Protein AF-A0A0C2XD96-F1 (afdb_monomer)

Mean predicted aligned error: 18.94 Å

Radius of gyration: 34.67 Å; Cα contacts (8 Å, |Δi|>4): 76; chains: 1; bounding box: 83×90×73 Å

Solvent-accessible surface area (backbone atoms only — not comparable to full-atom values): 16118 Å² total; per-residue (Å²): 135,89,81,88,84,81,86,81,82,80,82,79,82,77,80,78,81,78,84,79,86,79,82,87,85,88,83,89,83,81,86,90,83,89,79,88,88,78,89,83,90,82,83,88,78,89,86,84,90,86,80,90,80,87,82,84,81,89,81,92,76,86,82,81,89,79,88,80,94,75,91,76,90,77,80,88,78,88,81,84,71,84,79,65,93,75,73,97,67,74,86,72,74,69,94,67,86,70,75,82,55,46,67,76,76,88,79,91,88,71,58,71,47,59,77,66,75,31,70,94,36,56,68,60,50,51,48,55,53,48,51,47,51,53,32,41,62,73,60,67,62,68,49,83,52,53,83,89,69,52,58,64,69,52,54,52,51,32,50,51,54,36,48,70,76,41,61,76,48,72,53,31,42,92,38,49,65,61,60,49,51,53,52,53,49,30,52,50,52,44,52,52,48,57,50,53,55,49,54,56,55,57,63,62,56,76,76,57,90,69,94,70,91,72,94,70,91,78,87,80,84,86,79,89,79,134

Sequence (226 aa):
MALNKSKENSPLDRRSRSKSSSKNKETASEAAKKAKNKATKSAKTSSATGTAENQPPLQSVNPTANTPSGDQNGVLQEEKLCVKEKAQKETSFGKDSREPLIPRPRGSNFSLQEAMMLEDKDEQYKGLRRAVRDAVCLAG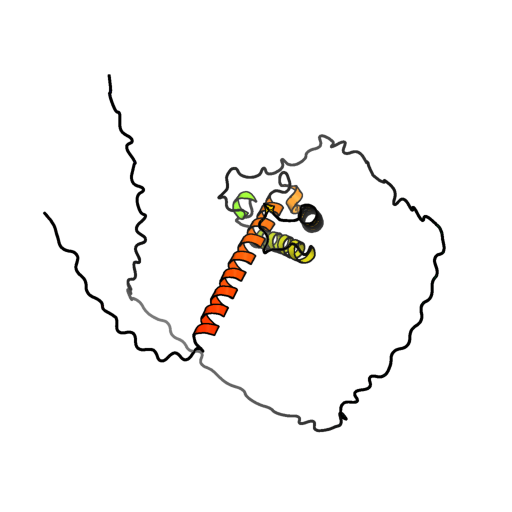ADCQRTWRQQDFVKLSAIKAVVLQREPYFKKYEDEWPVGEFIRVHMKNTRAYQRHLEKEKAEDEDENGNGDGNGDGNGNEGNVERE

Organism: Amanita muscaria (strain Koide BX008) (NCBI:txid946122)

Secondary structure (DSSP, 8-state):
---------PPP-------------------------------------------------------------------------------------PPPPBPPPSSS---HHHHTT-TT-HHHHHHHHHHHHHHHHHTT--TTS-GGGS-HHHHHHHHHHHHHH-GGGGGBGGGHHHHHHHHHHHHHHHHHHHHHHHHHHHHHHTTS------------------

pLDDT: mean 72.42, std 22.75, range [40.31, 98.5]

Foldseek 3Di:
DDDDDDDDDDDDDDPDPDDDDDDDDDDDDDDDDDDDDDDDDDDDDDDDDDDDDDDDDDDDDDDDDDDDDDDDPDDDDDPPDDPDDDDPPDPPVPPPDDDQAQEDDDDDDDDLCVSLVCPVPVVVVVVLLVLLVVLCVVLVWDLQDDPVPTDPVSLVSSVVSSCVVCVSLVSHVVSVSSVVSSNVVSVVVNVVVVVVVVVVVVVVVVVPDDPDDDPDPDDDDDDDDD

Structure (mmCIF, N/CA/C/O backbone):
data_AF-A0A0C2XD96-F1
#
_entry.id   AF-A0A0C2XD96-F1
#
loop_
_atom_site.group_PDB
_atom_site.id
_atom_site.type_symbol
_atom_site.label_atom_id
_atom_site.label_alt_id
_atom_site.label_comp_id
_atom_site.label_asym_id
_atom_site.label_entity_id
_atom_site.label_seq_id
_atom_site.pdbx_PDB_ins_code
_atom_site.Cartn_x
_atom_site.Cartn_y
_atom_site.Cartn_z
_atom_site.occupancy
_atom_site.B_iso_or_equiv
_atom_site.auth_seq_id
_atom_site.auth_comp_id
_atom_site.auth_asym_id
_atom_site.auth_atom_id
_atom_site.pdbx_PDB_model_num
ATOM 1 N N . MET A 1 1 ? -34.354 23.790 -48.266 1.00 48.62 1 MET A N 1
ATOM 2 C CA . MET A 1 1 ? -33.705 25.072 -47.928 1.00 48.62 1 MET A CA 1
ATOM 3 C C . MET A 1 1 ? -32.652 24.794 -46.876 1.00 48.62 1 MET A C 1
ATOM 5 O O . MET A 1 1 ? -32.976 24.250 -45.830 1.00 48.62 1 MET A O 1
ATOM 9 N N . ALA A 1 2 ? -31.398 25.046 -47.236 1.00 54.09 2 ALA A N 1
ATOM 10 C CA . ALA A 1 2 ? -30.232 24.925 -46.374 1.00 54.09 2 ALA A CA 1
ATOM 11 C C . ALA A 1 2 ? -30.234 26.013 -45.292 1.00 54.09 2 ALA A C 1
ATOM 13 O O . ALA A 1 2 ? -30.761 27.092 -45.545 1.00 54.09 2 ALA A O 1
ATOM 14 N N . LEU A 1 3 ? -29.587 25.749 -44.152 1.00 54.53 3 LEU A N 1
ATOM 15 C CA . LEU A 1 3 ? -28.706 26.709 -43.476 1.00 54.53 3 LEU A CA 1
ATOM 16 C C . LEU A 1 3 ? -27.878 26.005 -42.390 1.00 54.53 3 LEU A C 1
ATOM 18 O O . LEU A 1 3 ? -28.392 25.465 -41.414 1.00 54.53 3 LEU A O 1
ATOM 22 N N . ASN A 1 4 ? -26.570 26.021 -42.633 1.00 54.75 4 ASN A N 1
ATOM 23 C CA . ASN A 1 4 ? -25.479 25.588 -41.771 1.00 54.75 4 ASN A CA 1
ATOM 24 C C . ASN A 1 4 ? -25.452 26.355 -40.440 1.00 54.75 4 ASN A C 1
ATOM 26 O O . ASN A 1 4 ? -25.660 27.568 -40.433 1.00 54.75 4 ASN A O 1
ATOM 30 N N . LYS A 1 5 ? -25.035 25.696 -39.349 1.00 58.16 5 LYS A N 1
ATOM 31 C CA . LYS A 1 5 ? -24.352 26.378 -38.238 1.00 58.16 5 LYS A CA 1
ATOM 32 C C . LYS A 1 5 ? -23.268 25.496 -37.613 1.00 58.16 5 LYS A C 1
ATOM 34 O O . LYS A 1 5 ? -23.516 24.588 -36.830 1.00 58.16 5 LYS A O 1
ATOM 39 N N . SER A 1 6 ? -22.075 25.774 -38.122 1.00 59.66 6 SER A N 1
ATOM 40 C CA . SER A 1 6 ? -20.717 25.694 -37.592 1.00 59.66 6 SER A CA 1
ATOM 41 C C . SER A 1 6 ? -20.494 25.094 -36.200 1.00 59.66 6 SER A C 1
ATOM 43 O O . SER A 1 6 ? -20.936 25.620 -35.184 1.00 59.66 6 SER A O 1
ATOM 45 N N . LYS A 1 7 ? -19.667 24.043 -36.203 1.00 55.47 7 LYS A N 1
ATOM 46 C CA . LYS A 1 7 ? -18.758 23.640 -35.125 1.00 55.47 7 LYS A CA 1
ATOM 47 C C . LYS A 1 7 ? -17.728 24.748 -34.888 1.00 55.47 7 LYS A C 1
ATOM 49 O O . LYS A 1 7 ? -16.948 25.032 -35.793 1.00 55.47 7 LYS A O 1
ATOM 54 N N . GLU A 1 8 ? -17.660 25.286 -33.677 1.00 61.53 8 GLU A N 1
ATOM 55 C CA . GLU A 1 8 ? -16.449 25.944 -33.183 1.00 61.53 8 GLU A CA 1
ATOM 56 C C . GLU A 1 8 ? -15.674 24.947 -32.318 1.00 61.53 8 GLU A C 1
ATOM 58 O O . GLU A 1 8 ? -16.101 24.548 -31.236 1.00 61.53 8 GLU A O 1
ATOM 63 N N . ASN A 1 9 ? -14.544 24.494 -32.858 1.00 54.44 9 ASN A N 1
ATOM 64 C CA . ASN A 1 9 ? -13.518 23.769 -32.126 1.00 54.44 9 ASN A CA 1
ATOM 65 C C . ASN A 1 9 ? -12.700 24.791 -31.328 1.00 54.44 9 ASN A C 1
ATOM 67 O O . ASN A 1 9 ? -11.961 25.574 -31.921 1.00 54.44 9 ASN A O 1
ATOM 71 N N . SER A 1 10 ? -12.791 24.768 -29.999 1.00 54.12 10 SER A N 1
ATOM 72 C CA . SER A 1 10 ? -11.843 25.484 -29.143 1.00 54.12 10 SER A CA 1
ATOM 73 C C . SER A 1 10 ? -10.477 24.778 -29.167 1.00 54.12 10 SER A C 1
ATOM 75 O O . SER A 1 10 ? -10.413 23.578 -28.879 1.00 54.12 10 SER A O 1
ATOM 77 N N . PRO A 1 11 ? -9.376 25.476 -29.498 1.00 61.91 11 PRO A N 1
ATOM 78 C CA . PRO A 1 11 ? -8.038 24.907 -29.445 1.00 61.91 11 PRO A CA 1
ATOM 79 C C . PRO A 1 11 ? -7.575 24.754 -27.992 1.00 61.91 11 PRO A C 1
ATOM 81 O O . PRO A 1 11 ? -7.618 25.687 -27.194 1.00 61.91 11 PRO A O 1
ATOM 84 N N . LEU A 1 12 ? -7.129 23.542 -27.663 1.00 50.25 12 LEU A N 1
ATOM 85 C CA . LEU A 1 12 ? -6.485 23.204 -26.401 1.00 50.25 12 LEU A CA 1
ATOM 86 C C . LEU A 1 12 ? -5.174 23.983 -26.257 1.00 50.25 12 LEU A C 1
ATOM 88 O O . LEU A 1 12 ? -4.238 23.804 -27.037 1.00 50.25 12 LEU A O 1
ATOM 92 N N . ASP A 1 13 ? -5.129 24.801 -25.213 1.00 49.78 13 ASP A N 1
ATOM 93 C CA . ASP A 1 13 ? -3.964 25.526 -24.727 1.00 49.78 13 ASP A CA 1
ATOM 94 C C . ASP A 1 13 ? -2.821 24.538 -24.418 1.00 49.78 13 ASP A C 1
ATOM 96 O O . ASP A 1 13 ? -2.849 23.752 -23.460 1.00 49.78 13 ASP A O 1
ATOM 100 N N . ARG A 1 14 ? -1.822 24.510 -25.307 1.00 51.47 14 ARG A N 1
ATOM 101 C CA . ARG A 1 14 ? -0.597 23.722 -25.156 1.00 51.47 14 ARG A CA 1
ATOM 102 C C . ARG A 1 14 ? 0.250 24.367 -24.068 1.00 51.47 14 ARG A C 1
ATOM 104 O O . ARG A 1 14 ? 0.990 25.312 -24.301 1.00 51.47 14 ARG A O 1
ATOM 111 N N . ARG A 1 15 ? 0.168 23.772 -22.883 1.00 49.56 15 ARG A N 1
ATOM 112 C CA . ARG A 1 15 ? 1.002 24.017 -21.704 1.00 49.56 15 ARG A CA 1
ATOM 113 C C . ARG A 1 15 ? 2.497 24.066 -22.068 1.00 49.56 15 ARG A C 1
ATOM 115 O O . ARG A 1 15 ? 3.164 23.035 -22.170 1.00 49.56 15 ARG A O 1
ATOM 122 N N . SER A 1 16 ? 3.014 25.278 -22.236 1.00 49.78 16 SER A N 1
ATOM 123 C CA . SER A 1 16 ? 4.432 25.604 -22.379 1.00 49.78 16 SER A CA 1
ATOM 124 C C . SER A 1 16 ? 5.206 25.129 -21.149 1.00 49.78 16 SER A C 1
ATOM 126 O O . SER A 1 16 ? 5.071 25.672 -20.055 1.00 49.78 16 SER A O 1
ATOM 128 N N . ARG A 1 17 ? 6.017 24.081 -21.315 1.00 4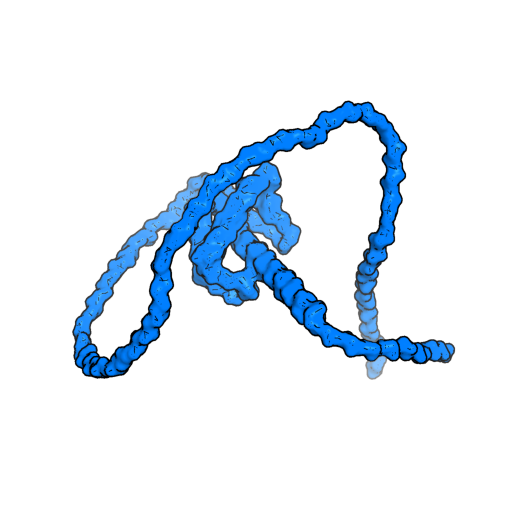7.69 17 ARG A N 1
ATOM 129 C CA . ARG A 1 17 ? 6.956 23.591 -20.300 1.00 47.69 17 ARG A CA 1
ATOM 130 C C . ARG A 1 17 ? 8.258 24.378 -20.448 1.00 47.69 17 ARG A C 1
ATOM 132 O O . ARG A 1 17 ? 9.182 23.944 -21.129 1.00 47.69 17 ARG A O 1
ATOM 139 N N . SER A 1 18 ? 8.303 25.561 -19.847 1.00 51.59 18 SER A N 1
ATOM 140 C CA . SER A 1 18 ? 9.503 26.388 -19.748 1.00 51.59 18 SER A CA 1
ATOM 141 C C . SER A 1 18 ? 10.559 25.686 -18.883 1.00 51.59 18 SER A C 1
ATOM 143 O O . SER A 1 18 ? 10.396 25.490 -17.681 1.00 51.59 18 SER A O 1
ATOM 145 N N . LYS A 1 19 ? 11.664 25.288 -19.522 1.00 50.50 19 LYS A N 1
ATOM 146 C CA . LYS A 1 19 ? 12.951 25.041 -18.866 1.00 50.50 19 LYS A CA 1
ATOM 147 C C . LYS A 1 19 ? 13.534 26.405 -18.489 1.00 50.50 19 LYS A C 1
ATOM 149 O O . LYS A 1 19 ? 13.954 27.141 -19.374 1.00 50.50 19 LYS A O 1
ATOM 154 N N . SER A 1 20 ? 13.585 26.734 -17.203 1.00 51.56 20 SER A N 1
ATOM 155 C CA . SER A 1 20 ? 14.379 27.858 -16.699 1.00 51.56 20 SER A CA 1
ATOM 156 C C . SER A 1 20 ? 15.516 27.329 -15.833 1.00 51.56 20 SER A C 1
ATOM 158 O O . SER A 1 20 ? 15.361 27.078 -14.640 1.00 51.56 20 SER A O 1
ATOM 160 N N . SER A 1 21 ? 16.674 27.158 -16.464 1.00 47.75 21 SER A N 1
ATOM 161 C CA . SER A 1 21 ? 17.971 27.297 -15.813 1.00 47.75 21 SER A CA 1
ATOM 162 C C . SER A 1 21 ? 18.212 28.778 -15.516 1.00 47.75 21 SER A C 1
ATOM 164 O O . SER A 1 21 ? 18.072 29.575 -16.443 1.00 47.75 21 SER A O 1
ATOM 166 N N . SER A 1 22 ? 18.612 29.148 -14.295 1.00 47.88 22 SER A N 1
ATOM 167 C CA . SER A 1 22 ? 19.587 30.229 -14.030 1.00 47.88 22 SER A CA 1
ATOM 168 C C . SER A 1 22 ? 19.834 30.456 -12.534 1.00 47.88 22 SER A C 1
ATOM 170 O O . SER A 1 22 ? 18.951 30.884 -11.803 1.00 47.88 22 SER A O 1
ATOM 172 N N . LYS A 1 23 ? 21.082 30.173 -12.141 1.00 45.09 23 LYS A N 1
ATOM 173 C CA . LYS A 1 23 ? 22.047 31.066 -11.468 1.00 45.09 23 LYS A CA 1
ATOM 174 C C . LYS A 1 23 ? 21.608 31.910 -10.256 1.00 45.09 23 LYS A C 1
ATOM 176 O O . LYS A 1 23 ? 20.881 32.884 -10.382 1.00 45.09 23 LYS A O 1
ATOM 181 N N . ASN A 1 24 ? 22.274 31.587 -9.144 1.00 49.25 24 ASN A N 1
ATOM 182 C CA . ASN A 1 24 ? 23.000 32.452 -8.204 1.00 49.25 24 ASN A CA 1
ATOM 183 C C . ASN A 1 24 ? 22.360 33.773 -7.752 1.00 49.25 24 ASN A C 1
ATOM 185 O O . ASN A 1 24 ? 22.311 34.746 -8.501 1.00 49.25 24 ASN A O 1
ATOM 189 N N . LYS A 1 25 ? 22.130 33.876 -6.437 1.00 50.03 25 LYS A N 1
ATOM 190 C CA . LYS A 1 25 ? 22.390 35.122 -5.714 1.00 50.03 25 LYS A CA 1
ATOM 191 C C . LYS A 1 25 ? 23.031 34.834 -4.361 1.00 50.03 25 LYS A C 1
ATOM 193 O O . LYS A 1 25 ? 22.383 34.466 -3.390 1.00 50.03 25 LYS A O 1
ATOM 198 N N . GLU A 1 26 ? 24.342 34.982 -4.383 1.00 42.91 26 GLU A N 1
ATOM 199 C CA . GLU A 1 26 ? 25.236 35.151 -3.253 1.00 42.91 26 GLU A CA 1
ATOM 200 C C . GLU A 1 26 ? 25.039 36.574 -2.703 1.00 42.91 26 GLU A C 1
ATOM 202 O O . GLU A 1 26 ? 25.100 37.546 -3.456 1.00 42.91 26 GLU A O 1
ATOM 207 N N . THR A 1 27 ? 24.788 36.705 -1.403 1.00 49.19 27 THR A N 1
ATOM 208 C CA . THR A 1 27 ? 25.081 37.931 -0.651 1.00 49.19 27 THR A CA 1
ATOM 209 C C . THR A 1 27 ? 25.730 37.522 0.657 1.00 49.19 27 THR A C 1
ATOM 211 O O . THR A 1 27 ? 25.116 36.853 1.488 1.00 49.19 27 THR A O 1
ATOM 214 N N . ALA A 1 28 ? 26.996 37.903 0.781 1.00 47.59 28 ALA A N 1
ATOM 215 C CA . ALA A 1 28 ? 27.853 37.711 1.931 1.00 47.59 28 ALA A CA 1
ATOM 216 C C . ALA A 1 28 ? 27.788 38.923 2.875 1.00 47.59 28 ALA A C 1
ATOM 218 O O . ALA A 1 28 ? 27.947 40.052 2.421 1.00 47.59 28 ALA A O 1
ATOM 219 N N . SER A 1 29 ? 27.616 38.654 4.168 1.00 48.25 29 SER A N 1
ATOM 220 C CA . SER A 1 29 ? 28.259 39.264 5.352 1.00 48.25 29 SER A CA 1
ATOM 221 C C . SER A 1 29 ? 27.577 38.600 6.573 1.00 48.25 29 SER A C 1
ATOM 223 O O . SER A 1 29 ? 26.386 38.331 6.530 1.00 48.25 29 SER A O 1
ATOM 225 N N . GLU A 1 30 ? 28.208 38.168 7.664 1.00 40.31 30 GLU A N 1
ATOM 226 C CA . GLU A 1 30 ? 29.419 38.641 8.315 1.00 40.31 30 GLU A CA 1
ATOM 227 C C . GLU A 1 30 ? 29.911 37.610 9.366 1.00 40.31 30 GLU A C 1
ATOM 229 O O . GLU A 1 30 ? 29.118 37.014 10.090 1.00 40.31 30 GLU A O 1
ATOM 234 N N . ALA A 1 31 ? 31.236 37.414 9.401 1.00 42.94 31 ALA A N 1
ATOM 235 C CA . ALA A 1 31 ? 32.130 37.042 10.514 1.00 42.94 31 ALA A CA 1
ATOM 236 C C . ALA A 1 31 ? 31.676 36.015 11.592 1.00 42.94 31 ALA A C 1
ATOM 238 O O . ALA A 1 31 ? 30.892 36.295 12.488 1.00 42.94 31 ALA A O 1
ATOM 239 N N . ALA A 1 32 ? 32.190 34.779 11.580 1.00 45.47 32 ALA A N 1
ATOM 240 C CA . ALA A 1 32 ? 33.510 34.351 12.086 1.00 45.47 32 ALA A CA 1
ATOM 241 C C . ALA A 1 32 ? 33.587 34.039 13.598 1.00 45.47 32 ALA A C 1
ATOM 243 O O . ALA A 1 32 ? 33.846 34.922 14.407 1.00 45.47 32 ALA A O 1
ATOM 244 N N . LYS A 1 33 ? 33.594 32.738 13.942 1.00 53.62 33 LYS A N 1
ATOM 245 C CA . LYS A 1 33 ? 34.547 32.164 14.916 1.00 53.62 33 LYS A CA 1
ATOM 246 C C . LYS A 1 33 ? 35.046 30.788 14.448 1.00 53.62 33 LYS A C 1
ATOM 248 O O . LYS A 1 33 ? 34.307 29.813 14.387 1.00 53.62 33 LYS A O 1
ATOM 253 N N . LYS A 1 34 ? 36.339 30.759 14.107 1.00 48.19 34 LYS A N 1
ATOM 254 C CA . LYS A 1 34 ? 37.207 29.584 13.925 1.00 48.19 34 LYS A CA 1
ATOM 255 C C . LYS A 1 34 ? 37.277 28.755 15.214 1.00 48.19 34 LYS A C 1
ATOM 257 O O . LYS A 1 34 ? 37.477 29.347 16.266 1.00 48.19 34 LYS A O 1
ATOM 262 N N . ALA A 1 35 ? 37.357 27.428 15.095 1.00 46.81 35 ALA A N 1
ATOM 263 C CA . ALA A 1 35 ? 38.536 26.659 15.528 1.00 46.81 35 ALA A CA 1
ATOM 264 C C . ALA A 1 35 ? 38.405 25.161 15.185 1.00 46.81 35 ALA A C 1
ATOM 266 O O . ALA A 1 35 ? 37.526 24.472 15.678 1.00 46.81 35 ALA A O 1
ATOM 267 N N . LYS A 1 36 ? 39.333 24.704 14.332 1.00 53.69 36 LYS A N 1
ATOM 268 C CA . LYS A 1 36 ? 40.081 23.435 14.384 1.00 53.69 36 LYS A CA 1
ATOM 269 C C . LYS A 1 36 ? 39.410 22.246 15.095 1.00 53.69 36 LYS A C 1
ATOM 271 O O . LYS A 1 36 ? 39.335 22.241 16.312 1.00 53.69 36 LYS A O 1
ATOM 276 N N . ASN A 1 37 ? 39.207 21.152 14.357 1.00 50.44 37 ASN A N 1
ATOM 277 C CA . ASN A 1 37 ? 39.872 19.896 14.715 1.00 50.44 37 ASN A CA 1
ATOM 278 C C . ASN A 1 37 ? 40.190 19.054 13.473 1.00 50.44 37 ASN A C 1
ATOM 280 O O . ASN A 1 37 ? 39.326 18.683 12.686 1.00 50.44 37 ASN A O 1
ATOM 284 N N . LYS A 1 38 ? 41.495 18.831 13.308 1.00 46.59 38 LYS A N 1
ATOM 285 C CA . LYS A 1 38 ? 42.189 18.094 12.256 1.00 46.59 38 LYS A CA 1
ATOM 286 C C . LYS A 1 38 ? 42.785 16.851 12.918 1.00 46.59 38 LYS A C 1
ATOM 288 O O . LYS A 1 38 ? 43.471 16.983 13.922 1.00 46.59 38 LYS A O 1
ATOM 293 N N . ALA A 1 39 ? 42.493 15.702 12.323 1.00 52.69 39 ALA A N 1
ATOM 294 C CA . ALA A 1 39 ? 43.168 14.404 12.370 1.00 52.69 39 ALA A CA 1
ATOM 295 C C . ALA A 1 39 ? 44.356 14.172 13.335 1.00 52.69 39 ALA A C 1
ATOM 297 O O . ALA A 1 39 ? 45.406 14.791 13.183 1.00 52.69 39 ALA A O 1
ATOM 298 N N . THR A 1 40 ? 44.250 13.095 14.122 1.00 46.09 40 THR A N 1
ATOM 299 C CA . THR A 1 40 ? 45.316 12.137 14.502 1.00 46.09 40 THR A CA 1
ATOM 300 C C . THR A 1 40 ? 44.615 10.780 14.740 1.00 46.09 40 THR A C 1
ATOM 302 O O . THR A 1 40 ? 43.660 10.717 15.499 1.00 46.09 40 THR A O 1
ATOM 305 N N . LYS A 1 41 ? 44.786 9.722 13.933 1.00 53.44 41 LYS A N 1
ATOM 306 C CA . LYS A 1 41 ? 45.952 8.849 13.676 1.00 53.44 41 LYS A CA 1
ATOM 307 C C . LYS A 1 41 ? 46.323 7.966 14.881 1.00 53.44 41 LYS A C 1
ATOM 309 O O . LYS A 1 41 ? 46.903 8.486 15.819 1.00 53.44 41 LYS A O 1
ATOM 314 N N . SER A 1 42 ? 46.032 6.662 14.763 1.00 46.50 42 SER A N 1
ATOM 315 C CA . SER A 1 42 ? 46.738 5.478 15.315 1.00 46.50 42 SER A CA 1
ATOM 316 C C . SER A 1 42 ? 46.028 4.240 14.729 1.00 46.50 42 SER A C 1
ATOM 318 O O . SER A 1 42 ? 44.862 4.034 15.028 1.00 46.50 42 SER A O 1
ATOM 320 N N . ALA A 1 43 ? 46.483 3.552 13.677 1.00 47.91 43 ALA A N 1
ATOM 321 C CA . ALA A 1 43 ? 47.717 2.792 13.449 1.00 47.91 43 ALA A CA 1
ATOM 322 C C . ALA A 1 43 ? 47.812 1.466 14.236 1.00 47.91 43 ALA A C 1
ATOM 324 O O . ALA A 1 43 ? 47.947 1.501 15.451 1.00 47.91 43 ALA A O 1
ATOM 325 N N . LYS A 1 44 ? 47.952 0.369 13.457 1.00 43.44 44 LYS A N 1
ATOM 326 C CA . LYS A 1 44 ? 48.818 -0.816 13.698 1.00 43.44 44 LYS A CA 1
ATOM 327 C C . LYS A 1 44 ? 48.245 -1.846 14.697 1.00 43.44 44 LYS A C 1
ATOM 329 O O . LYS A 1 44 ? 47.836 -1.466 15.7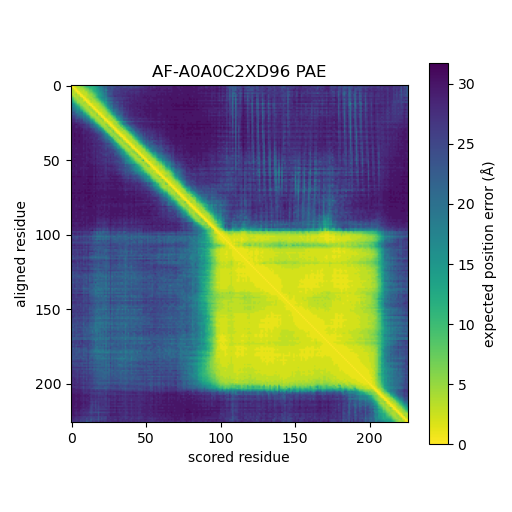78 1.00 43.44 44 LYS A O 1
ATOM 334 N N . THR A 1 45 ? 48.056 -3.129 14.365 1.00 46.59 45 THR A N 1
ATOM 335 C CA . THR A 1 45 ? 49.008 -4.196 13.945 1.00 46.59 45 THR A CA 1
ATOM 336 C C . THR A 1 45 ? 48.179 -5.414 13.454 1.00 46.59 45 THR A C 1
ATOM 338 O O . THR A 1 45 ? 47.176 -5.721 14.086 1.00 46.59 45 THR A O 1
ATOM 341 N N . SER A 1 46 ? 48.407 -6.012 12.267 1.00 53.72 46 SER A N 1
ATOM 342 C CA . SER A 1 46 ? 49.194 -7.258 12.013 1.00 53.72 46 SER A CA 1
ATOM 343 C C . SER A 1 46 ? 48.958 -8.368 13.057 1.00 53.72 46 SER A C 1
ATOM 345 O O . SER A 1 46 ? 49.048 -8.085 14.240 1.00 53.72 46 SER A O 1
ATOM 347 N N . SER A 1 47 ? 48.736 -9.653 12.782 1.00 45.88 47 SER A N 1
ATOM 348 C CA . SER A 1 47 ? 49.006 -10.546 11.645 1.00 45.88 47 SER A CA 1
ATOM 349 C C . SER A 1 47 ? 48.643 -11.963 12.126 1.00 45.88 47 SER A C 1
ATOM 351 O O . SER A 1 47 ? 48.978 -12.266 13.268 1.00 45.88 47 SER A O 1
ATOM 353 N N . ALA A 1 48 ? 48.085 -12.844 11.292 1.00 52.22 48 ALA A N 1
ATOM 354 C CA . ALA A 1 48 ? 48.302 -14.291 11.434 1.00 52.22 48 ALA A CA 1
ATOM 355 C C . ALA A 1 48 ? 47.906 -15.038 10.155 1.00 52.22 48 ALA A C 1
ATOM 357 O O . ALA A 1 48 ? 46.735 -15.234 9.842 1.00 52.22 48 ALA A O 1
ATOM 358 N N . THR A 1 49 ? 48.948 -15.425 9.437 1.00 43.62 49 THR A N 1
ATOM 359 C CA . THR A 1 49 ? 49.029 -16.454 8.409 1.00 43.62 49 THR A CA 1
ATOM 360 C C . THR A 1 49 ? 48.556 -17.806 8.953 1.00 43.62 49 THR A C 1
ATOM 362 O O . THR A 1 49 ? 48.971 -18.204 10.039 1.00 43.62 49 THR A O 1
ATOM 365 N N . GLY A 1 50 ? 47.750 -18.529 8.176 1.00 51.75 50 GLY A N 1
ATOM 366 C CA . GLY A 1 50 ? 47.420 -19.937 8.390 1.00 51.75 50 GLY A CA 1
ATOM 367 C C . GLY A 1 50 ? 47.301 -20.637 7.040 1.00 51.75 50 GLY A C 1
ATOM 368 O O . GLY A 1 50 ? 46.358 -20.399 6.295 1.00 51.75 50 GLY A O 1
ATOM 369 N N . THR A 1 51 ? 48.320 -21.427 6.727 1.00 46.06 51 THR A N 1
ATOM 370 C CA . THR A 1 51 ? 48.550 -22.190 5.496 1.00 46.06 51 THR A CA 1
ATOM 371 C C . THR A 1 51 ? 48.084 -23.642 5.678 1.00 46.06 51 THR A C 1
ATOM 373 O O . THR A 1 51 ? 48.213 -24.162 6.783 1.00 46.06 51 THR A O 1
ATOM 376 N N . ALA A 1 52 ? 47.685 -24.281 4.564 1.00 45.47 52 ALA A N 1
ATOM 377 C CA . ALA A 1 52 ? 47.436 -25.723 4.342 1.00 45.47 52 ALA A CA 1
ATOM 378 C C . ALA A 1 52 ? 46.079 -26.253 4.879 1.00 45.47 52 ALA A C 1
ATOM 380 O O . ALA A 1 52 ? 45.586 -25.783 5.890 1.00 45.47 52 ALA A O 1
ATOM 381 N N . GLU A 1 53 ? 45.366 -27.204 4.268 1.00 52.59 53 GLU A N 1
ATOM 382 C CA . GLU A 1 53 ? 45.739 -28.246 3.310 1.00 52.59 53 GLU A CA 1
ATOM 383 C C . GLU A 1 53 ? 44.459 -28.940 2.779 1.00 52.59 53 GLU A C 1
ATOM 385 O O . GLU A 1 53 ? 43.467 -29.026 3.497 1.00 52.59 53 GLU A O 1
ATOM 390 N N . ASN A 1 54 ? 44.529 -29.516 1.573 1.00 44.16 54 ASN A N 1
ATOM 391 C CA . ASN A 1 54 ? 43.714 -30.641 1.079 1.00 44.16 54 ASN A CA 1
ATOM 392 C C . ASN A 1 54 ? 42.192 -30.465 0.848 1.00 44.16 54 ASN A C 1
ATOM 394 O O . ASN A 1 54 ? 41.362 -30.827 1.679 1.00 44.16 54 ASN A O 1
ATOM 398 N N . GLN A 1 55 ? 41.815 -30.124 -0.393 1.00 59.19 55 GLN A N 1
ATOM 399 C CA . GLN A 1 55 ? 40.626 -30.715 -1.027 1.00 59.19 55 GLN A CA 1
ATOM 400 C C . GLN A 1 55 ? 41.042 -31.506 -2.280 1.00 59.19 55 GLN A C 1
ATOM 402 O O . GLN A 1 55 ? 41.620 -30.915 -3.196 1.00 59.19 55 GLN A O 1
ATOM 407 N N . PRO A 1 56 ? 40.776 -32.826 -2.341 1.00 67.81 56 PRO A N 1
ATOM 408 C CA . PRO A 1 56 ? 40.970 -33.614 -3.551 1.00 67.81 56 PRO A CA 1
ATOM 409 C C . PRO A 1 56 ? 39.851 -33.357 -4.580 1.00 67.81 56 PRO A C 1
ATOM 411 O O . PRO A 1 56 ? 38.773 -32.866 -4.231 1.00 67.81 56 PRO A O 1
ATOM 414 N N . PRO A 1 57 ? 40.10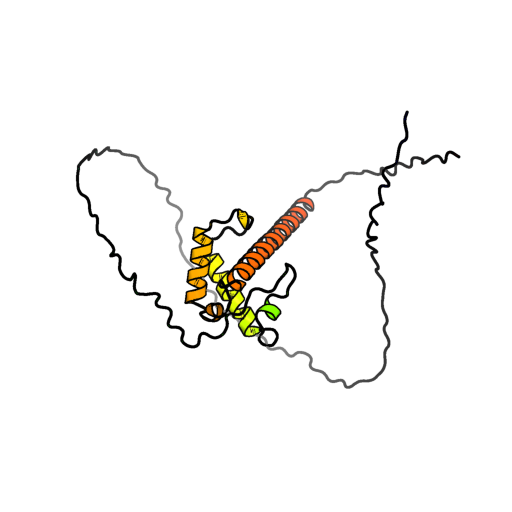6 -33.679 -5.861 1.00 63.75 57 PRO A N 1
ATOM 415 C CA . PRO A 1 57 ? 39.255 -33.303 -6.976 1.00 63.75 57 PRO A CA 1
ATOM 416 C C . PRO A 1 57 ? 38.018 -34.195 -7.121 1.00 63.75 57 PRO A C 1
ATOM 418 O O . PRO A 1 57 ? 38.031 -35.387 -6.826 1.00 63.75 57 PRO A O 1
ATOM 421 N N . LEU A 1 58 ? 36.978 -33.556 -7.658 1.00 56.25 58 LEU A N 1
ATOM 422 C CA . LEU A 1 58 ? 35.900 -34.078 -8.498 1.00 56.25 58 LEU A CA 1
ATOM 423 C C . LEU A 1 58 ? 35.938 -35.591 -8.783 1.00 56.25 58 LEU A C 1
ATOM 425 O O . LEU A 1 58 ? 36.762 -36.068 -9.563 1.00 56.25 58 LEU A O 1
ATOM 429 N N . GLN A 1 59 ? 34.931 -36.306 -8.277 1.00 51.94 59 GLN A N 1
ATOM 430 C CA . GLN A 1 59 ? 34.475 -37.553 -8.885 1.00 51.94 59 GLN A CA 1
ATOM 431 C C . GLN A 1 59 ? 33.025 -37.412 -9.343 1.00 51.94 59 GLN A C 1
ATOM 433 O O . GLN A 1 59 ? 32.079 -37.378 -8.561 1.00 51.94 59 GLN A O 1
ATOM 438 N N . SER A 1 60 ? 32.907 -37.311 -10.664 1.00 59.97 60 SER A N 1
ATOM 439 C CA . SER A 1 60 ? 31.720 -37.605 -11.452 1.00 59.97 60 SER A CA 1
ATOM 440 C C . SER A 1 60 ? 31.417 -39.100 -11.349 1.00 59.97 60 SER A C 1
ATOM 442 O O . SER A 1 60 ? 32.235 -39.916 -11.770 1.00 59.97 60 SER A O 1
ATOM 444 N N . VAL A 1 61 ? 30.247 -39.454 -10.817 1.00 57.25 61 VAL A N 1
ATOM 445 C CA . VAL A 1 61 ? 29.648 -40.785 -10.977 1.00 57.25 61 VAL A CA 1
ATOM 446 C C . VAL A 1 61 ? 28.153 -40.641 -11.260 1.00 57.25 61 VAL A C 1
ATOM 448 O O . VAL A 1 61 ? 27.325 -40.548 -10.362 1.00 57.25 61 VAL A O 1
ATOM 451 N N . ASN A 1 62 ? 27.809 -40.641 -12.547 1.00 59.88 62 ASN A N 1
ATOM 452 C CA . ASN A 1 62 ? 26.582 -41.295 -12.998 1.00 59.88 62 ASN A CA 1
ATOM 453 C C . ASN A 1 62 ? 26.903 -42.790 -13.114 1.00 59.88 62 ASN A C 1
ATOM 455 O O . ASN A 1 62 ? 27.941 -43.133 -13.689 1.00 59.88 62 ASN A O 1
ATOM 459 N N . PRO A 1 63 ? 26.039 -43.678 -12.603 1.00 57.91 63 PRO A N 1
ATOM 460 C CA . PRO A 1 63 ? 25.407 -44.595 -13.546 1.00 57.91 63 PRO A CA 1
ATOM 461 C C . PRO A 1 63 ? 23.946 -44.957 -13.214 1.00 57.91 63 PRO A C 1
ATOM 463 O O . PRO A 1 63 ? 23.582 -45.242 -12.079 1.00 57.91 63 PRO A O 1
ATOM 466 N N . THR A 1 64 ? 23.181 -45.090 -14.299 1.00 42.88 64 THR A N 1
ATOM 467 C CA . THR A 1 64 ? 22.299 -46.238 -14.567 1.00 42.88 64 THR A CA 1
ATOM 468 C C . THR A 1 64 ? 20.871 -46.238 -14.012 1.00 42.88 64 THR A C 1
ATOM 470 O O . THR A 1 64 ? 20.582 -46.500 -12.851 1.00 42.88 64 THR A O 1
ATOM 473 N N . ALA A 1 65 ? 19.975 -46.034 -14.981 1.00 56.50 65 ALA A N 1
ATOM 474 C CA . ALA A 1 65 ? 18.630 -46.575 -15.110 1.00 56.50 65 ALA A CA 1
ATOM 475 C C . ALA A 1 65 ? 18.398 -47.957 -14.465 1.00 56.50 65 ALA A C 1
ATOM 477 O O . ALA A 1 65 ? 19.220 -48.849 -14.637 1.00 56.50 65 ALA A O 1
ATOM 478 N N . ASN A 1 66 ? 17.228 -48.147 -13.837 1.00 51.38 66 ASN A N 1
ATOM 479 C CA . ASN A 1 66 ? 16.346 -49.314 -14.032 1.00 51.38 66 ASN A CA 1
ATOM 480 C C . ASN A 1 66 ? 15.030 -49.188 -13.218 1.00 51.38 66 ASN A C 1
ATOM 482 O O . ASN A 1 66 ? 15.021 -49.320 -11.999 1.00 51.38 66 ASN A O 1
ATOM 486 N N . THR A 1 67 ? 13.937 -48.892 -13.938 1.00 52.94 67 THR A N 1
ATOM 487 C CA . THR A 1 67 ? 12.570 -49.497 -13.961 1.00 52.94 67 THR A CA 1
ATOM 488 C C . THR A 1 67 ? 12.326 -50.679 -12.983 1.00 52.94 67 THR A C 1
ATOM 490 O O . THR A 1 67 ? 13.221 -51.521 -12.909 1.00 52.94 67 THR A O 1
ATOM 493 N N . PRO A 1 68 ? 11.166 -50.840 -12.275 1.00 53.03 68 PRO A N 1
ATOM 494 C CA . PRO A 1 68 ? 9.809 -50.999 -12.853 1.00 53.03 68 PRO A CA 1
ATOM 495 C C . PRO A 1 68 ? 8.653 -50.288 -12.106 1.00 53.03 68 PRO A C 1
ATOM 497 O O . PRO A 1 68 ? 8.680 -50.082 -10.899 1.00 53.03 68 PRO A O 1
ATOM 500 N N . SER A 1 69 ? 7.650 -49.771 -12.825 1.00 56.00 69 SER A N 1
ATOM 501 C CA . SER A 1 69 ? 6.351 -50.439 -13.051 1.00 56.00 69 SER A CA 1
ATOM 502 C C . SER A 1 69 ? 5.842 -51.235 -11.846 1.00 56.00 69 SER A C 1
ATOM 504 O O . SER A 1 69 ? 6.183 -52.400 -11.667 1.00 56.00 69 SER A O 1
ATOM 506 N N . GLY A 1 70 ? 4.974 -50.596 -11.065 1.00 45.72 70 GLY A N 1
ATOM 507 C CA . GLY A 1 70 ? 4.167 -51.221 -10.026 1.00 45.72 70 GLY A CA 1
ATOM 508 C C . GLY A 1 70 ? 2.770 -50.618 -10.040 1.00 45.72 70 GLY A C 1
ATOM 509 O O . GLY A 1 70 ? 2.511 -49.634 -9.353 1.00 45.72 70 GLY A O 1
ATOM 510 N N . ASP A 1 71 ? 1.901 -51.205 -10.860 1.00 50.38 71 ASP A N 1
ATOM 511 C CA . ASP A 1 71 ? 0.450 -51.126 -10.725 1.00 50.38 71 ASP A CA 1
ATOM 512 C C . ASP A 1 71 ? 0.053 -51.431 -9.277 1.00 50.38 71 ASP A C 1
ATOM 514 O O . ASP A 1 71 ? 0.248 -52.552 -8.810 1.00 50.38 71 ASP A O 1
ATOM 518 N N . GLN A 1 72 ? -0.544 -50.456 -8.593 1.00 54.84 72 GLN A N 1
ATOM 519 C CA . GLN A 1 72 ? -1.544 -50.713 -7.559 1.00 54.84 72 GLN A CA 1
ATOM 520 C C . GLN A 1 72 ? -2.686 -49.709 -7.726 1.00 54.84 72 GLN A C 1
ATOM 522 O O . GLN A 1 72 ? -2.779 -48.684 -7.056 1.00 54.84 72 GLN A O 1
ATOM 527 N N . ASN A 1 73 ? -3.571 -50.039 -8.666 1.00 54.78 73 ASN A N 1
ATOM 528 C CA . ASN A 1 73 ? -4.988 -49.749 -8.521 1.00 54.78 73 ASN A CA 1
ATOM 529 C C . ASN A 1 73 ? -5.506 -50.500 -7.284 1.00 54.78 73 ASN A C 1
ATOM 531 O O . ASN A 1 73 ? -5.386 -51.721 -7.205 1.00 54.78 73 ASN A O 1
ATOM 535 N N . GLY A 1 74 ? -6.081 -49.774 -6.327 1.00 45.09 74 GLY A N 1
ATOM 536 C CA . GLY A 1 74 ? -6.621 -50.346 -5.094 1.00 45.09 74 GLY A CA 1
ATOM 537 C C . GLY A 1 74 ? -6.992 -49.251 -4.095 1.00 45.09 74 GLY A C 1
ATOM 538 O O . GLY A 1 74 ? -6.177 -48.886 -3.267 1.00 45.09 74 GLY A O 1
ATOM 539 N N . VAL A 1 75 ? -8.133 -48.577 -4.267 1.00 45.72 75 VAL A N 1
ATOM 540 C CA . VAL A 1 75 ? -9.384 -48.945 -3.572 1.00 45.72 75 VAL A CA 1
ATOM 541 C C . VAL A 1 75 ? -9.432 -48.362 -2.154 1.00 45.72 75 VAL A C 1
ATOM 543 O O . VAL A 1 75 ? -8.770 -48.866 -1.262 1.00 45.72 75 VAL A O 1
ATOM 546 N N . LEU A 1 76 ? -10.339 -47.380 -1.992 1.00 47.16 76 LEU A N 1
ATOM 547 C CA . LEU A 1 76 ? -11.099 -47.054 -0.771 1.00 47.16 76 LEU A CA 1
ATOM 548 C C . LEU A 1 76 ? -10.260 -46.491 0.400 1.00 47.16 76 LEU A C 1
ATOM 550 O O . LEU A 1 76 ? -9.250 -47.040 0.791 1.00 47.16 76 LEU A O 1
ATOM 554 N N . GLN A 1 77 ? -10.606 -45.388 1.051 1.00 42.34 77 GLN A N 1
ATOM 555 C CA . GLN A 1 77 ? -11.926 -44.916 1.439 1.00 42.34 77 GLN A CA 1
ATOM 556 C C . GLN A 1 77 ? -11.824 -43.438 1.843 1.00 42.34 77 GLN A C 1
ATOM 558 O O . GLN A 1 77 ? -10.759 -42.928 2.185 1.00 42.34 77 GLN A O 1
ATOM 563 N N . GLU A 1 78 ? -12.968 -42.771 1.795 1.00 54.53 78 GLU A N 1
ATOM 564 C CA . GLU A 1 78 ? -13.219 -41.447 2.340 1.00 54.53 78 GLU A CA 1
ATOM 565 C C . GLU A 1 78 ? -12.666 -41.279 3.767 1.00 54.53 78 GLU A C 1
ATOM 567 O O . GLU A 1 78 ? -13.134 -41.938 4.688 1.00 54.53 78 GLU A O 1
ATOM 572 N N . GLU A 1 79 ? -11.813 -40.280 3.989 1.00 52.97 79 GLU A N 1
ATOM 573 C CA . GLU A 1 79 ? -11.818 -39.544 5.257 1.00 52.97 79 GLU A CA 1
ATOM 574 C C . GLU A 1 79 ? -12.267 -38.109 4.996 1.00 52.97 79 GLU A C 1
ATOM 576 O O . GLU A 1 79 ? -11.517 -37.134 4.966 1.00 52.97 79 GLU A O 1
ATOM 581 N N . LYS A 1 80 ? -13.586 -38.008 4.819 1.00 53.88 80 LYS A N 1
ATOM 582 C CA . LYS A 1 80 ? -14.365 -36.856 5.254 1.00 53.88 80 LYS A CA 1
ATOM 583 C C . LYS A 1 80 ? -14.182 -36.701 6.764 1.00 53.88 80 LYS A C 1
ATOM 585 O O . LYS A 1 80 ? -14.907 -37.311 7.542 1.00 53.88 80 LYS A O 1
ATOM 590 N N . LEU A 1 81 ? -13.295 -35.810 7.187 1.00 45.28 81 LEU A N 1
ATOM 591 C CA . LEU A 1 81 ? -13.398 -35.200 8.508 1.00 45.28 81 LEU A CA 1
ATOM 592 C C . LEU A 1 81 ? -13.556 -33.692 8.362 1.00 45.28 81 LEU A C 1
ATOM 594 O O . LEU A 1 81 ? -12.617 -32.906 8.406 1.00 45.28 81 LEU A O 1
ATOM 598 N N . CYS A 1 82 ? -14.827 -33.336 8.162 1.00 44.94 82 CYS A N 1
ATOM 599 C CA . CYS A 1 82 ? -15.539 -32.272 8.861 1.00 44.94 82 CYS A CA 1
ATOM 600 C C . CYS A 1 82 ? -14.689 -31.540 9.918 1.00 44.94 82 CYS A C 1
ATOM 602 O O . CYS A 1 82 ? -14.721 -31.860 11.111 1.00 44.94 82 CYS A O 1
ATOM 604 N N . VAL A 1 83 ? -13.988 -30.484 9.497 1.00 53.19 83 VAL A N 1
ATOM 605 C CA . VAL A 1 83 ? -13.597 -29.404 10.407 1.00 53.19 83 VAL A CA 1
ATOM 606 C C . VAL A 1 83 ? -14.808 -28.496 10.550 1.00 53.19 83 VAL A C 1
ATOM 608 O O . VAL A 1 83 ? -14.960 -27.483 9.878 1.00 53.19 83 VAL A O 1
ATOM 611 N N . LYS A 1 84 ? -15.714 -28.983 11.399 1.00 48.62 84 LYS A N 1
ATOM 612 C CA . LYS A 1 84 ? -16.611 -28.252 12.292 1.00 48.62 84 LYS A CA 1
ATOM 613 C C . LYS A 1 84 ? -16.683 -26.754 11.999 1.00 48.62 84 LYS A C 1
ATOM 615 O O . LYS A 1 84 ? -15.965 -25.954 12.594 1.00 48.62 84 LYS A O 1
ATOM 620 N N . GLU A 1 85 ? -17.627 -26.416 11.130 1.00 51.53 85 GLU A N 1
ATOM 621 C CA . GLU A 1 85 ? -18.776 -25.573 11.465 1.00 51.53 85 GLU A CA 1
ATOM 622 C C . GLU A 1 85 ? -18.834 -25.241 12.969 1.00 51.53 85 GLU A C 1
ATOM 624 O O . GLU A 1 85 ? -19.462 -25.921 13.780 1.00 51.53 85 GLU A O 1
ATOM 629 N N . LYS A 1 86 ? -18.078 -24.222 13.375 1.00 46.28 86 LYS A N 1
ATOM 630 C CA . LYS A 1 86 ? -18.176 -23.617 14.696 1.00 46.28 86 LYS A CA 1
ATOM 631 C C . LYS A 1 86 ? -18.131 -22.111 14.537 1.00 46.28 86 LYS A C 1
ATOM 633 O O . LYS A 1 86 ? -17.192 -21.556 13.979 1.00 46.28 86 LYS A O 1
ATOM 638 N N . ALA A 1 87 ? -19.150 -21.506 15.134 1.00 53.91 87 ALA A N 1
ATOM 639 C CA . ALA A 1 87 ? -19.340 -20.084 15.359 1.00 53.91 87 ALA A CA 1
ATOM 640 C C . ALA A 1 87 ? -19.933 -19.276 14.193 1.00 53.91 87 ALA A C 1
ATOM 642 O O . ALA A 1 87 ? -19.479 -18.179 13.885 1.00 53.91 87 ALA A O 1
ATOM 643 N N . GLN A 1 88 ? -21.106 -19.709 13.719 1.00 47.56 88 GLN A N 1
ATOM 644 C CA . GLN A 1 88 ? -22.239 -18.775 13.699 1.00 47.56 88 GLN A CA 1
ATOM 645 C C . GLN A 1 88 ? -22.567 -18.395 15.156 1.00 47.56 88 GLN A C 1
ATOM 647 O O . GLN A 1 88 ? -23.486 -18.929 15.766 1.00 47.56 88 GLN A O 1
ATOM 652 N N . LYS A 1 89 ? -21.738 -17.542 15.765 1.00 48.69 89 LYS A N 1
ATOM 653 C CA . LYS A 1 89 ? -22.043 -16.913 17.048 1.00 48.69 89 LYS A CA 1
ATOM 654 C C . LYS A 1 89 ? -22.293 -15.445 16.760 1.00 48.69 89 LYS A C 1
ATOM 656 O O . LYS A 1 89 ? -21.371 -14.643 16.702 1.00 48.69 89 LYS A O 1
ATOM 661 N N . GLU A 1 90 ? -23.560 -15.177 16.478 1.00 47.84 90 GLU A N 1
ATOM 662 C CA . GLU A 1 90 ? -24.260 -13.998 16.969 1.00 47.84 90 GLU A CA 1
ATOM 663 C C . GLU A 1 90 ? -23.488 -12.686 16.805 1.00 47.84 90 GLU A C 1
ATOM 665 O O . GLU A 1 90 ? -22.966 -12.104 17.753 1.00 47.84 90 GLU A O 1
ATOM 670 N N . THR A 1 91 ? -23.527 -12.136 15.593 1.00 48.50 91 THR A N 1
ATOM 671 C CA . THR A 1 91 ? -23.451 -10.684 15.418 1.00 48.50 91 THR A CA 1
ATOM 672 C C . THR A 1 91 ? -24.786 -10.054 15.823 1.00 48.50 91 THR A C 1
ATOM 674 O O . THR A 1 91 ? -25.412 -9.334 15.048 1.00 48.50 91 THR A O 1
ATOM 677 N N . SER A 1 92 ? -25.244 -10.305 17.053 1.00 46.25 92 SER A N 1
ATOM 678 C CA . SER A 1 92 ? -26.061 -9.325 17.756 1.00 46.25 92 SER A CA 1
ATOM 679 C C . SER A 1 92 ? -25.096 -8.213 18.148 1.00 46.25 92 SER A C 1
ATOM 681 O O . SER A 1 92 ? -24.517 -8.207 19.235 1.00 46.25 92 SER A O 1
ATOM 683 N N . PHE A 1 93 ? -24.831 -7.315 17.200 1.00 52.09 93 PHE A N 1
ATOM 684 C CA . PHE A 1 93 ? -24.129 -6.077 17.477 1.00 52.09 93 PHE A CA 1
ATOM 685 C C . PHE A 1 93 ? -25.018 -5.261 18.411 1.00 52.09 93 PHE A C 1
ATOM 687 O O . PHE A 1 93 ? -25.886 -4.510 17.967 1.00 52.09 93 PHE A O 1
ATOM 694 N N . GLY A 1 94 ? -24.820 -5.480 19.713 1.00 50.78 94 GLY A N 1
ATOM 695 C CA . GLY A 1 94 ? -25.320 -4.616 20.764 1.00 50.78 94 GLY A CA 1
ATOM 696 C C . GLY A 1 94 ? -25.046 -3.176 20.361 1.00 50.78 94 GLY A C 1
ATOM 697 O O . GLY A 1 94 ? -23.947 -2.839 19.907 1.00 50.78 94 GLY A O 1
ATOM 698 N N . LYS A 1 95 ? -26.090 -2.356 20.456 1.00 51.72 95 LYS A N 1
ATOM 699 C CA . LYS A 1 95 ? -26.090 -0.902 20.270 1.00 51.72 95 LYS A CA 1
ATOM 700 C C . LYS A 1 95 ? -25.296 -0.233 21.403 1.00 51.72 95 LYS A C 1
ATOM 702 O O . LYS A 1 95 ? -25.777 0.688 22.041 1.00 51.72 95 LYS A O 1
ATOM 707 N N . ASP A 1 96 ? -24.084 -0.698 21.660 1.00 55.00 96 ASP A N 1
ATOM 708 C CA . ASP A 1 96 ? -23.266 -0.236 22.769 1.00 55.00 96 ASP A CA 1
ATOM 709 C C . ASP A 1 96 ? -22.051 0.482 22.189 1.00 55.00 96 ASP A C 1
ATOM 711 O O . ASP A 1 96 ? -21.075 -0.128 21.756 1.00 55.00 96 ASP A O 1
ATOM 715 N N . SER A 1 97 ? -22.173 1.809 22.119 1.00 62.25 97 SER A N 1
ATOM 716 C CA . SER A 1 97 ? -21.058 2.760 22.198 1.00 62.25 97 SER A CA 1
ATOM 717 C C . SER A 1 97 ? -19.861 2.498 21.278 1.00 62.25 97 SER A C 1
ATOM 719 O O . SER A 1 97 ? -18.714 2.678 21.683 1.00 62.25 97 SER A O 1
ATOM 721 N N . ARG A 1 98 ? -20.093 2.076 20.031 1.00 73.38 98 ARG A N 1
ATOM 722 C CA . ARG A 1 98 ? -19.013 2.044 19.040 1.00 73.38 98 ARG A CA 1
ATOM 723 C C . ARG A 1 98 ? -18.661 3.473 18.680 1.00 73.38 98 ARG A C 1
ATOM 725 O O . ARG A 1 98 ? -19.525 4.210 18.208 1.00 73.38 98 ARG A O 1
ATOM 732 N N . GLU A 1 99 ? -17.408 3.846 18.922 1.00 84.88 99 GLU A N 1
ATOM 733 C CA . GLU A 1 99 ? -16.863 5.097 18.408 1.00 84.88 99 GLU A CA 1
ATOM 734 C C . GLU A 1 99 ? -17.218 5.223 16.918 1.00 84.88 99 GLU A C 1
ATOM 736 O O . GLU A 1 99 ? -17.146 4.223 16.188 1.00 84.88 99 GLU A O 1
ATOM 741 N N . PRO A 1 100 ? -17.659 6.409 16.465 1.00 90.38 100 PRO A N 1
ATOM 742 C CA . PRO A 1 100 ? -18.030 6.605 15.074 1.00 90.38 100 PRO A CA 1
ATOM 743 C C . PRO A 1 100 ? -16.842 6.236 14.181 1.00 90.38 100 PRO A C 1
ATOM 745 O O . PRO A 1 100 ? -15.745 6.775 14.335 1.00 90.38 100 PRO A O 1
ATOM 748 N N . LEU A 1 101 ? -17.064 5.293 13.261 1.00 95.50 101 LEU A N 1
ATOM 749 C CA . LEU A 1 101 ? -16.047 4.883 12.297 1.00 95.50 101 LEU A CA 1
ATOM 750 C C . LEU A 1 101 ? -15.667 6.079 11.424 1.00 95.50 101 LEU A C 1
ATOM 752 O O . LEU A 1 101 ? -16.532 6.830 10.974 1.00 95.50 101 LEU A O 1
ATOM 756 N N . ILE A 1 102 ? -14.371 6.241 11.170 1.00 95.88 102 ILE A N 1
ATOM 757 C CA . ILE A 1 102 ? -13.860 7.328 10.335 1.00 95.88 102 ILE A CA 1
ATOM 758 C C . ILE A 1 102 ? -14.157 6.981 8.866 1.00 95.88 102 ILE A C 1
ATOM 760 O O . ILE A 1 102 ? -13.585 6.004 8.356 1.00 95.88 102 ILE A O 1
ATOM 764 N N . PRO A 1 103 ? -15.015 7.754 8.173 1.00 97.25 103 PRO A N 1
ATOM 765 C CA . PRO A 1 103 ? -15.392 7.456 6.800 1.00 97.25 103 PRO A CA 1
ATOM 766 C C . PRO A 1 103 ? -14.237 7.723 5.836 1.00 97.25 103 PRO A C 1
ATOM 768 O O . PRO A 1 103 ? -13.313 8.492 6.123 1.00 97.25 103 PRO A O 1
ATOM 771 N N . ARG A 1 104 ? -14.292 7.106 4.654 1.00 97.31 104 ARG A N 1
ATOM 772 C CA . ARG A 1 104 ? -13.319 7.384 3.592 1.00 97.31 104 ARG A CA 1
ATOM 773 C C . ARG A 1 104 ? -13.501 8.824 3.079 1.00 97.31 104 ARG A C 1
ATOM 775 O O . ARG A 1 104 ? -14.624 9.196 2.728 1.00 97.31 104 ARG A O 1
ATOM 782 N N . PRO A 1 105 ? -12.431 9.633 2.969 1.00 97.25 105 PRO A N 1
ATOM 783 C CA . PRO A 1 105 ? -12.529 10.972 2.393 1.00 97.25 105 PRO A CA 1
ATOM 784 C C . PRO A 1 105 ? -13.040 10.911 0.950 1.00 97.25 105 PRO A C 1
ATOM 786 O O . PRO A 1 105 ? -12.763 9.972 0.198 1.00 97.25 105 PRO A O 1
ATOM 789 N N . ARG A 1 106 ? -13.797 11.934 0.548 1.00 95.94 106 ARG A N 1
ATOM 790 C CA . ARG A 1 106 ? -14.315 12.033 -0.819 1.00 95.94 106 ARG A CA 1
ATOM 791 C C . ARG A 1 106 ? -13.216 12.507 -1.769 1.00 95.94 106 ARG A C 1
ATOM 793 O O . ARG A 1 106 ? -12.478 13.436 -1.463 1.00 95.94 106 ARG A O 1
ATOM 800 N N . GLY A 1 107 ? -13.167 11.909 -2.956 1.00 94.06 107 GLY A N 1
ATOM 801 C CA . GLY A 1 107 ? -12.228 12.279 -4.015 1.00 94.06 107 GLY A CA 1
ATOM 802 C C . GLY A 1 107 ? -10.991 11.383 -4.096 1.00 94.06 107 GLY A C 1
ATOM 803 O O . GLY A 1 107 ? -10.793 10.463 -3.307 1.00 94.06 107 GLY A O 1
ATOM 804 N N . SER A 1 108 ? -10.181 11.635 -5.123 1.00 88.56 108 SER A N 1
ATOM 805 C CA . SER A 1 108 ? -9.060 10.767 -5.513 1.00 88.56 108 SER A CA 1
ATOM 806 C C . SER A 1 108 ? -7.695 11.256 -5.019 1.00 88.56 108 SER A C 1
ATOM 808 O O . SER A 1 108 ? -6.747 10.478 -4.997 1.00 88.56 108 SER A O 1
ATOM 810 N N . ASN A 1 109 ? -7.583 12.541 -4.668 1.00 92.62 109 ASN A N 1
ATOM 811 C CA . ASN A 1 109 ? -6.313 13.242 -4.456 1.00 92.62 109 ASN A CA 1
ATOM 812 C C . ASN A 1 109 ? -6.212 13.797 -3.029 1.00 92.62 109 ASN A C 1
ATOM 814 O O . ASN A 1 109 ? -6.078 15.003 -2.846 1.00 92.62 109 ASN A O 1
ATOM 818 N N . PHE A 1 110 ? -6.313 12.932 -2.025 1.00 96.00 110 PHE A N 1
ATOM 819 C CA . PHE A 1 110 ? -6.122 13.311 -0.624 1.00 96.00 110 PHE A CA 1
ATOM 820 C C . PHE A 1 110 ? -4.793 12.766 -0.090 1.00 96.00 110 PHE A C 1
ATOM 822 O O . PHE A 1 110 ? -4.284 11.747 -0.571 1.00 96.00 110 PHE A O 1
ATOM 829 N N . SER A 1 111 ? -4.231 13.434 0.919 1.00 96.69 111 SER A N 1
ATOM 830 C CA . SER A 1 111 ? -3.102 12.896 1.674 1.00 96.69 111 SER A CA 1
ATOM 831 C C . SER A 1 111 ? -3.597 11.762 2.572 1.00 96.69 111 SER A C 1
ATOM 833 O O . SER A 1 111 ? -4.479 11.949 3.409 1.00 96.69 111 SER A O 1
ATOM 835 N N . LEU A 1 112 ? -3.048 10.555 2.395 1.00 97.12 112 LEU A N 1
ATOM 836 C CA . LEU A 1 112 ? -3.452 9.385 3.184 1.00 97.12 112 LEU A CA 1
ATOM 837 C C . LEU A 1 112 ? -3.188 9.590 4.685 1.00 97.12 112 LEU A C 1
ATOM 839 O O . LEU A 1 112 ? -3.958 9.117 5.513 1.00 97.12 112 LEU A O 1
ATOM 843 N N . GLN A 1 113 ? -2.117 10.307 5.027 1.00 97.69 113 GLN A N 1
ATOM 844 C CA . GLN A 1 113 ? -1.738 10.590 6.411 1.00 97.69 113 GLN A CA 1
ATOM 845 C C . GLN A 1 113 ? -2.695 11.593 7.076 1.00 97.69 113 GLN A C 1
ATOM 847 O O . GLN A 1 113 ? -3.132 11.353 8.202 1.00 97.69 113 GLN A O 1
ATOM 852 N N . GLU A 1 114 ? -3.078 12.646 6.348 1.00 97.50 114 GLU A N 1
ATOM 853 C CA . GLU A 1 114 ? -4.087 13.638 6.758 1.00 97.50 114 GLU A CA 1
ATOM 854 C C . GLU A 1 114 ? -5.442 12.970 6.999 1.00 97.50 114 GLU A C 1
ATOM 856 O O . GLU A 1 114 ? -6.022 13.066 8.077 1.00 97.50 114 GLU A O 1
ATOM 861 N N . ALA A 1 115 ? -5.907 12.178 6.028 1.00 97.25 115 ALA A N 1
ATOM 862 C CA . ALA A 1 115 ? -7.185 11.477 6.105 1.00 97.25 115 ALA A CA 1
ATOM 863 C C . ALA A 1 115 ? -7.260 10.441 7.242 1.00 97.25 115 ALA A C 1
ATOM 865 O O . ALA A 1 115 ? -8.348 10.074 7.683 1.00 97.25 115 ALA A O 1
ATOM 866 N N . MET A 1 116 ? -6.111 9.960 7.719 1.00 97.19 116 MET A N 1
ATOM 867 C CA . MET A 1 116 ? -6.006 9.068 8.874 1.00 97.19 116 MET A CA 1
ATOM 868 C C . MET A 1 116 ? -5.840 9.809 10.212 1.00 97.19 116 MET A C 1
ATOM 870 O O . MET A 1 116 ? -5.798 9.152 11.258 1.00 97.19 116 MET A O 1
ATOM 874 N N . MET A 1 117 ? -5.758 11.146 10.193 1.00 96.50 117 MET A N 1
ATOM 875 C CA . MET A 1 117 ? -5.461 12.005 11.346 1.00 96.50 117 MET A CA 1
ATOM 876 C C . MET A 1 117 ? -4.124 11.642 12.017 1.00 96.50 117 MET A C 1
ATOM 878 O O . MET A 1 117 ? -4.026 11.523 13.241 1.00 96.50 117 MET A O 1
ATOM 882 N N . LEU A 1 118 ? -3.096 11.389 11.200 1.00 97.25 118 LEU A N 1
ATOM 883 C CA . LEU A 1 118 ? -1.758 10.967 11.632 1.00 97.25 118 LEU A CA 1
ATOM 884 C C . LEU A 1 118 ? -0.653 11.963 11.243 1.00 97.25 118 LEU A C 1
ATOM 886 O O . LEU A 1 118 ? 0.514 11.580 11.191 1.00 97.25 118 LEU A O 1
ATOM 890 N N . GLU A 1 119 ? -0.988 13.220 10.954 1.00 96.94 119 GLU A N 1
ATOM 891 C CA . GLU A 1 119 ? -0.015 14.237 10.516 1.00 96.94 119 GLU A CA 1
ATOM 892 C C . GLU A 1 119 ? 1.102 14.452 11.542 1.00 96.94 119 GLU A C 1
ATOM 894 O O . GLU A 1 119 ? 2.273 14.385 11.190 1.00 96.94 119 GLU A O 1
ATOM 899 N N . ASP A 1 120 ? 0.756 14.543 12.827 1.00 97.69 120 ASP A N 1
ATOM 900 C CA . ASP A 1 120 ? 1.736 14.709 13.912 1.00 97.69 120 ASP A CA 1
ATOM 901 C C . ASP A 1 120 ? 2.392 13.388 14.356 1.00 97.69 120 ASP A C 1
ATOM 903 O O . ASP A 1 120 ? 3.225 13.357 15.262 1.00 97.69 120 ASP A O 1
ATOM 907 N N . LYS A 1 121 ? 1.986 12.256 13.764 1.00 97.38 121 LYS A N 1
ATOM 908 C CA . LYS A 1 121 ? 2.340 10.897 14.211 1.00 97.38 121 LYS A CA 1
ATOM 909 C C . LYS A 1 121 ? 3.015 10.103 13.098 1.00 97.38 121 LYS A C 1
ATOM 911 O O . LYS A 1 121 ? 2.631 8.975 12.774 1.00 97.38 121 LYS A O 1
ATOM 916 N N . ASP A 1 122 ? 4.070 10.691 12.549 1.00 97.50 122 ASP A N 1
ATOM 917 C CA . ASP A 1 122 ? 4.887 10.137 11.467 1.00 97.50 122 ASP A CA 1
ATOM 918 C C . ASP A 1 122 ? 5.359 8.701 11.715 1.00 97.50 122 ASP A C 1
ATOM 920 O O . ASP A 1 122 ? 5.334 7.861 10.812 1.00 97.50 122 ASP A O 1
ATOM 924 N N . GLU A 1 123 ? 5.820 8.405 12.930 1.00 98.00 123 GLU A N 1
ATOM 925 C CA . GLU A 1 123 ? 6.329 7.078 13.282 1.00 98.00 123 GLU A CA 1
ATOM 926 C C . GLU A 1 123 ? 5.224 6.024 13.231 1.00 98.00 123 GLU A C 1
ATOM 928 O O . GLU A 1 123 ? 5.418 4.952 12.651 1.00 98.00 123 GLU A O 1
ATOM 933 N N . GLN A 1 124 ? 4.037 6.361 13.744 1.00 97.75 124 GLN A N 1
ATOM 934 C CA . GLN A 1 124 ? 2.864 5.493 13.696 1.00 97.75 124 GLN A CA 1
ATOM 935 C C . GLN A 1 124 ? 2.427 5.253 12.248 1.00 97.75 124 GLN A C 1
ATOM 937 O O . GLN A 1 124 ? 2.208 4.110 11.847 1.00 97.75 124 GLN A O 1
ATOM 942 N N . TYR A 1 125 ? 2.369 6.307 11.431 1.00 98.25 125 TYR A N 1
ATOM 943 C CA . TYR A 1 125 ? 2.046 6.189 10.010 1.00 98.25 125 TYR A CA 1
ATOM 944 C C . TYR A 1 125 ? 3.050 5.295 9.259 1.00 98.25 125 TYR A C 1
ATOM 946 O O . TYR A 1 125 ? 2.659 4.400 8.501 1.00 98.25 125 TYR A O 1
ATOM 954 N N . LYS A 1 126 ? 4.355 5.478 9.505 1.00 98.00 126 LYS A N 1
ATOM 955 C CA . LYS A 1 126 ? 5.422 4.643 8.928 1.00 98.00 126 LYS A CA 1
ATOM 956 C C . LYS A 1 126 ? 5.313 3.187 9.389 1.00 98.00 126 LYS A C 1
ATOM 958 O O . LYS A 1 126 ? 5.506 2.297 8.561 1.00 98.00 126 LYS A O 1
ATOM 963 N N . GLY A 1 127 ? 4.985 2.940 10.658 1.00 98.06 127 GLY A N 1
ATOM 964 C CA . GLY A 1 127 ? 4.752 1.603 11.213 1.00 98.06 127 GLY A CA 1
ATOM 965 C C . GLY A 1 127 ? 3.607 0.875 10.509 1.00 98.06 127 GLY A C 1
ATOM 966 O O . GLY A 1 127 ? 3.820 -0.194 9.939 1.00 98.06 127 GLY A O 1
ATOM 967 N N . LEU A 1 128 ? 2.436 1.514 10.419 1.00 98.19 128 LEU A N 1
ATOM 968 C CA . LEU A 1 128 ? 1.261 0.973 9.723 1.00 98.19 128 LEU A CA 1
ATOM 969 C C . LEU A 1 128 ? 1.561 0.660 8.253 1.00 98.19 128 LEU A C 1
ATOM 971 O O . LEU A 1 128 ? 1.233 -0.415 7.747 1.00 98.19 128 LEU A O 1
ATOM 975 N N . ARG A 1 129 ? 2.250 1.576 7.562 1.00 98.19 129 ARG A N 1
ATOM 976 C CA . ARG A 1 129 ? 2.658 1.373 6.168 1.00 98.19 129 ARG A CA 1
ATOM 977 C C . ARG A 1 129 ? 3.607 0.182 6.009 1.00 98.19 129 ARG A C 1
ATOM 979 O O . ARG A 1 129 ? 3.475 -0.563 5.037 1.00 98.19 129 ARG A O 1
ATOM 986 N N . ARG A 1 130 ? 4.567 0.005 6.927 1.00 98.31 130 ARG A N 1
ATOM 987 C CA . ARG A 1 130 ? 5.482 -1.151 6.934 1.00 98.31 130 ARG A CA 1
ATOM 988 C C . ARG A 1 130 ? 4.710 -2.450 7.147 1.00 98.31 130 ARG A C 1
ATOM 990 O O . ARG A 1 130 ? 4.864 -3.352 6.335 1.00 98.31 130 ARG A O 1
ATOM 997 N N . ALA A 1 131 ? 3.811 -2.497 8.130 1.00 98.38 131 ALA A N 1
ATOM 998 C CA . ALA A 1 131 ? 2.995 -3.677 8.412 1.00 98.38 131 ALA A CA 1
ATOM 999 C C . ALA A 1 131 ? 2.183 -4.138 7.188 1.00 98.38 131 ALA A C 1
ATOM 1001 O O . ALA A 1 131 ? 2.167 -5.328 6.866 1.00 98.38 131 ALA A O 1
ATOM 1002 N N . VAL A 1 132 ? 1.563 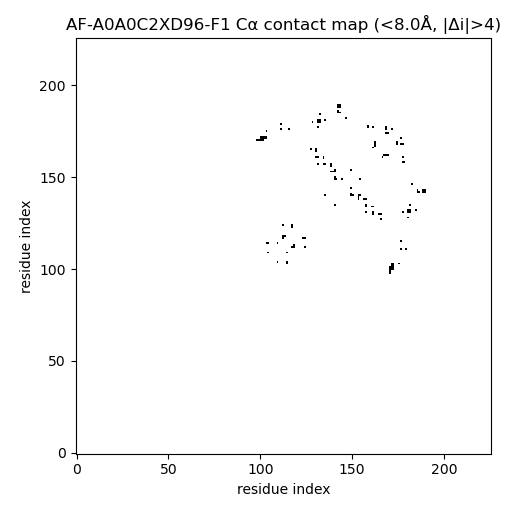-3.199 6.458 1.00 98.50 132 VAL A N 1
ATOM 1003 C CA . VAL A 1 132 ? 0.841 -3.514 5.214 1.00 98.50 132 VAL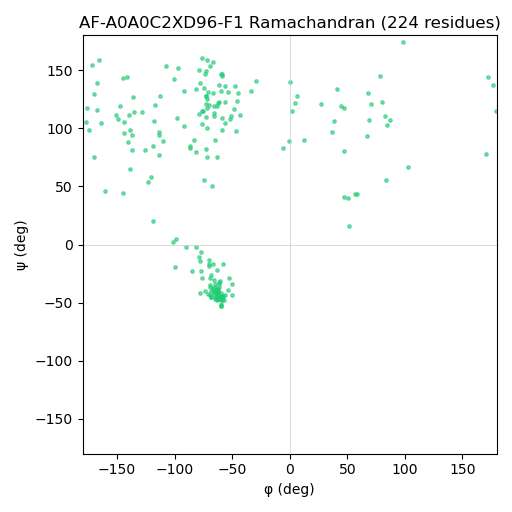 A CA 1
ATOM 1004 C C . VAL A 1 132 ? 1.788 -4.039 4.138 1.00 98.50 132 VAL A C 1
ATOM 1006 O O . VAL A 1 132 ? 1.486 -5.046 3.503 1.00 98.50 132 VAL A O 1
ATOM 1009 N N . ARG A 1 133 ? 2.942 -3.394 3.930 1.00 98.25 133 ARG A N 1
ATOM 1010 C CA . ARG A 1 133 ? 3.935 -3.847 2.944 1.00 98.25 133 ARG A CA 1
ATOM 1011 C C . ARG A 1 133 ? 4.412 -5.268 3.243 1.00 98.25 133 ARG A C 1
ATOM 1013 O O . ARG A 1 133 ? 4.460 -6.091 2.336 1.00 98.25 133 ARG A O 1
ATOM 1020 N N . ASP A 1 134 ? 4.717 -5.561 4.499 1.00 98.12 134 ASP A N 1
ATOM 1021 C CA . ASP A 1 134 ? 5.208 -6.874 4.908 1.00 98.12 134 ASP A CA 1
ATOM 1022 C C . ASP A 1 134 ? 4.134 -7.952 4.694 1.00 98.12 134 ASP A C 1
ATOM 1024 O O . ASP A 1 134 ? 4.449 -9.054 4.250 1.00 98.12 134 ASP A O 1
ATOM 1028 N N . ALA A 1 135 ? 2.855 -7.626 4.921 1.00 98.25 135 ALA A N 1
ATOM 1029 C CA . ALA A 1 135 ? 1.738 -8.516 4.604 1.00 98.25 135 ALA A CA 1
ATOM 1030 C C . ALA A 1 135 ? 1.567 -8.744 3.090 1.00 98.25 135 ALA A C 1
ATOM 1032 O O . ALA A 1 135 ? 1.301 -9.870 2.673 1.00 98.25 135 ALA A O 1
ATOM 1033 N N . VAL A 1 136 ? 1.758 -7.710 2.260 1.00 98.12 136 VAL A N 1
ATOM 1034 C CA . VAL A 1 136 ? 1.735 -7.837 0.789 1.00 98.12 136 VAL A CA 1
ATOM 1035 C C . VAL A 1 136 ? 2.852 -8.765 0.302 1.00 98.12 136 VAL A C 1
ATOM 1037 O O . VAL A 1 136 ? 2.590 -9.646 -0.518 1.00 98.12 136 VAL A O 1
ATOM 1040 N N . CYS A 1 137 ? 4.069 -8.601 0.831 1.00 96.50 137 CYS A N 1
ATOM 1041 C CA . CYS A 1 137 ? 5.203 -9.472 0.522 1.00 96.50 137 CYS A CA 1
ATOM 1042 C C . CYS A 1 137 ? 4.934 -10.918 0.958 1.00 96.50 137 CYS A C 1
ATOM 1044 O O . CYS A 1 137 ? 5.138 -11.841 0.174 1.00 96.50 137 CYS A O 1
ATOM 1046 N N . LEU A 1 138 ? 4.428 -11.113 2.180 1.00 96.88 138 LEU A N 1
ATOM 1047 C CA . LEU A 1 138 ? 4.137 -12.438 2.730 1.00 96.88 138 LEU A CA 1
ATOM 1048 C C . LEU A 1 138 ? 3.062 -13.186 1.929 1.00 96.88 138 LEU A C 1
ATOM 1050 O O . LEU A 1 138 ? 3.171 -14.391 1.731 1.00 96.88 138 LEU A O 1
ATOM 1054 N N . ALA A 1 139 ? 2.039 -12.480 1.446 1.00 97.00 139 ALA A N 1
ATOM 1055 C CA . ALA A 1 139 ? 0.964 -13.073 0.652 1.00 97.00 139 ALA A CA 1
ATOM 1056 C C . ALA A 1 139 ? 1.356 -13.368 -0.810 1.00 97.00 139 ALA A C 1
ATOM 1058 O O . ALA A 1 139 ? 0.556 -13.941 -1.555 1.00 97.00 139 ALA A O 1
ATOM 1059 N N . GLY A 1 140 ? 2.547 -12.946 -1.254 1.00 96.00 140 GLY A N 1
ATOM 1060 C CA . GLY A 1 140 ? 2.998 -13.144 -2.632 1.00 96.00 140 GLY A CA 1
ATOM 1061 C C . GLY A 1 140 ? 2.054 -12.508 -3.656 1.00 96.00 140 GLY A C 1
ATOM 1062 O O . GLY A 1 140 ? 1.683 -13.145 -4.652 1.00 96.00 140 GLY A O 1
ATOM 1063 N N . ALA A 1 141 ? 1.585 -11.285 -3.386 1.00 96.25 141 ALA A N 1
ATOM 1064 C CA . ALA A 1 141 ? 0.807 -10.531 -4.361 1.00 96.25 141 ALA A CA 1
ATOM 1065 C C . ALA A 1 141 ? 1.720 -9.984 -5.466 1.00 96.25 141 ALA A C 1
ATOM 1067 O O . ALA A 1 141 ? 2.785 -9.421 -5.207 1.00 96.25 141 ALA A O 1
ATOM 1068 N N . ASP A 1 142 ? 1.283 -10.140 -6.712 1.00 95.81 142 ASP A N 1
ATOM 1069 C CA . ASP A 1 142 ? 2.057 -9.744 -7.881 1.00 95.81 142 ASP A CA 1
ATOM 1070 C C . ASP A 1 142 ? 2.014 -8.220 -8.050 1.00 95.81 142 ASP A C 1
ATOM 1072 O O . ASP A 1 142 ? 1.024 -7.659 -8.513 1.00 95.81 142 ASP A O 1
ATOM 1076 N N . CYS A 1 143 ? 3.091 -7.524 -7.691 1.00 95.50 143 CYS A N 1
ATOM 1077 C CA . CYS A 1 143 ? 3.142 -6.067 -7.800 1.00 95.50 143 CYS A CA 1
ATOM 1078 C C . CYS A 1 143 ? 3.111 -5.554 -9.255 1.00 95.50 143 CYS A C 1
ATOM 1080 O O . CYS A 1 143 ? 2.790 -4.376 -9.455 1.00 95.50 143 CYS A O 1
ATOM 1082 N N . GLN A 1 144 ? 3.381 -6.401 -10.259 1.00 95.38 144 GLN A N 1
ATOM 1083 C CA . GLN A 1 144 ? 3.373 -6.011 -11.676 1.00 95.38 144 GLN A CA 1
ATOM 1084 C C . GLN A 1 144 ? 1.976 -5.866 -12.250 1.00 95.38 144 GLN A C 1
ATOM 1086 O O . GLN A 1 144 ? 1.740 -5.032 -13.126 1.00 95.38 144 GLN A O 1
ATOM 1091 N N . ARG A 1 145 ? 1.012 -6.609 -11.713 1.00 95.88 145 ARG A N 1
ATOM 1092 C CA . ARG A 1 145 ? -0.373 -6.531 -12.173 1.00 95.88 145 ARG A CA 1
ATOM 1093 C C . ARG A 1 145 ? -1.055 -5.249 -11.716 1.00 95.88 145 ARG A C 1
ATOM 1095 O O . ARG A 1 145 ? -0.837 -4.727 -10.616 1.00 95.88 145 ARG A O 1
ATOM 1102 N N . THR A 1 146 ? -1.950 -4.746 -12.562 1.00 95.50 146 THR A N 1
ATOM 1103 C CA . THR A 1 146 ? -2.820 -3.623 -12.194 1.00 95.50 146 THR A CA 1
ATOM 1104 C C . THR A 1 146 ? -3.795 -4.041 -11.090 1.00 95.50 146 THR A C 1
ATOM 1106 O O . THR A 1 146 ? -4.098 -5.219 -10.935 1.00 95.50 146 THR A O 1
ATOM 1109 N N . TRP A 1 147 ? -4.323 -3.080 -10.323 1.00 95.25 147 TRP A N 1
ATOM 1110 C CA . TRP A 1 147 ? -5.234 -3.363 -9.201 1.00 95.25 147 TRP A CA 1
ATOM 1111 C C . TRP A 1 147 ? -6.442 -4.227 -9.599 1.00 95.25 147 TRP A C 1
ATOM 1113 O O . TRP A 1 147 ? -6.822 -5.128 -8.864 1.00 95.25 147 TRP A O 1
ATOM 1123 N N . ARG A 1 148 ? -7.014 -3.987 -10.787 1.00 96.25 148 ARG A N 1
ATOM 1124 C CA . ARG A 1 148 ? -8.172 -4.734 -11.311 1.00 96.25 148 ARG A CA 1
ATOM 1125 C C . ARG A 1 148 ? -7.848 -6.180 -11.705 1.00 96.25 148 ARG A C 1
ATOM 1127 O O . ARG A 1 148 ? -8.767 -6.968 -11.861 1.00 96.25 148 ARG A O 1
ATOM 1134 N N . GLN A 1 149 ? -6.571 -6.501 -11.897 1.00 97.56 149 GLN A N 1
ATOM 1135 C CA . GLN A 1 149 ? -6.081 -7.828 -12.289 1.00 97.56 149 GLN A CA 1
ATOM 1136 C C . GLN A 1 149 ? -5.513 -8.620 -11.100 1.00 97.56 149 GLN A C 1
ATOM 1138 O O . GLN A 1 149 ? -4.972 -9.710 -11.292 1.00 97.56 149 GLN A O 1
ATOM 1143 N N . GLN A 1 150 ? -5.572 -8.058 -9.890 1.00 97.19 150 GLN A N 1
ATOM 1144 C CA . GLN A 1 150 ? -5.142 -8.745 -8.679 1.00 97.19 150 GLN A CA 1
ATOM 1145 C C . GLN A 1 150 ? -6.142 -9.830 -8.288 1.00 97.19 150 GLN A C 1
ATOM 1147 O O . GLN A 1 150 ? -7.346 -9.689 -8.491 1.00 97.19 150 GLN A O 1
ATOM 1152 N N . ASP A 1 151 ? -5.630 -10.889 -7.671 1.00 97.00 151 ASP A N 1
ATOM 1153 C CA . ASP A 1 151 ? -6.461 -11.931 -7.084 1.00 97.00 151 ASP A CA 1
ATOM 1154 C C . ASP A 1 151 ? -7.144 -11.406 -5.810 1.00 97.00 151 ASP A C 1
ATOM 1156 O O . ASP A 1 151 ? -6.486 -11.057 -4.822 1.00 97.00 151 ASP A O 1
ATOM 1160 N N . PHE A 1 152 ? -8.477 -11.355 -5.832 1.00 96.31 152 PHE A N 1
ATOM 1161 C CA . PHE A 1 152 ? -9.293 -10.910 -4.704 1.00 96.31 152 PHE A CA 1
ATOM 1162 C C . PHE A 1 152 ? -9.092 -11.776 -3.456 1.00 96.31 152 PHE A C 1
ATOM 1164 O O . PHE A 1 152 ? -9.138 -11.248 -2.343 1.00 96.31 152 PHE A O 1
ATOM 1171 N N . VAL A 1 153 ? -8.805 -13.074 -3.620 1.00 97.00 153 VAL A N 1
ATOM 1172 C CA . VAL A 1 153 ? -8.537 -13.982 -2.498 1.00 97.00 153 VAL A CA 1
ATOM 1173 C C . VAL A 1 153 ? -7.260 -13.549 -1.784 1.00 97.00 153 VAL A C 1
ATOM 1175 O O . VAL A 1 153 ? -7.276 -13.357 -0.568 1.00 97.00 153 VAL A O 1
ATOM 1178 N N . LYS A 1 154 ? -6.185 -13.258 -2.526 1.00 97.00 154 LYS A N 1
ATOM 1179 C CA . LYS A 1 154 ? -4.940 -12.730 -1.945 1.00 97.00 154 LYS A CA 1
ATOM 1180 C C . LYS A 1 154 ? -5.137 -11.378 -1.267 1.00 97.00 154 LYS A C 1
ATOM 1182 O O . LYS A 1 154 ? -4.633 -11.175 -0.165 1.00 97.00 154 LYS A O 1
ATOM 1187 N N . LEU A 1 155 ? -5.886 -10.460 -1.884 1.00 97.38 155 LEU A N 1
ATOM 1188 C CA . LEU A 1 155 ? -6.165 -9.152 -1.280 1.00 97.38 155 LEU A CA 1
ATOM 1189 C C . LEU A 1 155 ? -6.941 -9.282 0.040 1.00 97.38 155 LEU A C 1
ATOM 1191 O O . LEU A 1 155 ? -6.619 -8.588 1.006 1.00 97.38 155 LEU A O 1
ATOM 1195 N N . SER A 1 156 ? -7.916 -10.194 0.107 1.00 97.00 156 SER A N 1
ATOM 1196 C CA . SER A 1 156 ? -8.652 -10.477 1.344 1.00 97.00 156 SER A CA 1
ATOM 1197 C C . SER A 1 156 ? -7.755 -11.085 2.429 1.00 97.00 156 SER A C 1
ATOM 1199 O O . SER A 1 156 ? -7.809 -10.643 3.577 1.00 97.00 156 SER A O 1
ATOM 1201 N N . ALA A 1 157 ? -6.856 -12.006 2.066 1.00 97.56 157 ALA A N 1
ATOM 1202 C CA . ALA A 1 157 ? -5.883 -12.592 2.987 1.00 97.56 157 ALA A CA 1
ATOM 1203 C C . ALA A 1 157 ? -4.914 -11.539 3.549 1.00 97.56 157 ALA A C 1
ATOM 1205 O O . ALA A 1 157 ? -4.691 -11.492 4.759 1.00 97.56 157 ALA A O 1
ATOM 1206 N N . ILE A 1 158 ? -4.399 -10.636 2.701 1.00 98.12 158 ILE A N 1
ATOM 1207 C CA . ILE A 1 158 ? -3.572 -9.499 3.140 1.00 98.12 158 ILE A CA 1
ATOM 1208 C C . ILE A 1 158 ? -4.343 -8.655 4.154 1.00 98.12 158 ILE A C 1
ATOM 1210 O O . ILE A 1 158 ? -3.811 -8.339 5.217 1.00 98.12 158 ILE A O 1
ATOM 1214 N N . LYS A 1 159 ? -5.605 -8.319 3.856 1.00 98.00 159 LYS A N 1
ATOM 1215 C CA . LYS A 1 159 ? -6.454 -7.525 4.750 1.00 98.00 159 LYS A CA 1
ATOM 1216 C C . LYS A 1 159 ? -6.620 -8.201 6.114 1.00 98.00 159 LYS A C 1
ATOM 1218 O O . LYS A 1 159 ? -6.419 -7.550 7.135 1.00 98.00 159 LYS A O 1
ATOM 1223 N N . ALA A 1 160 ? -6.915 -9.500 6.135 1.00 97.75 160 ALA A N 1
ATOM 1224 C CA . ALA A 1 160 ? -7.068 -10.269 7.368 1.00 97.75 160 ALA A CA 1
ATOM 1225 C C . ALA A 1 160 ? -5.781 -10.277 8.214 1.00 97.75 160 ALA A C 1
ATOM 1227 O O . ALA A 1 160 ? -5.830 -9.989 9.410 1.00 97.75 160 ALA A O 1
ATOM 1228 N N . VAL A 1 161 ? -4.622 -10.522 7.590 1.00 98.06 161 VAL A N 1
ATOM 1229 C CA . VAL A 1 161 ? -3.316 -10.516 8.275 1.00 98.06 161 V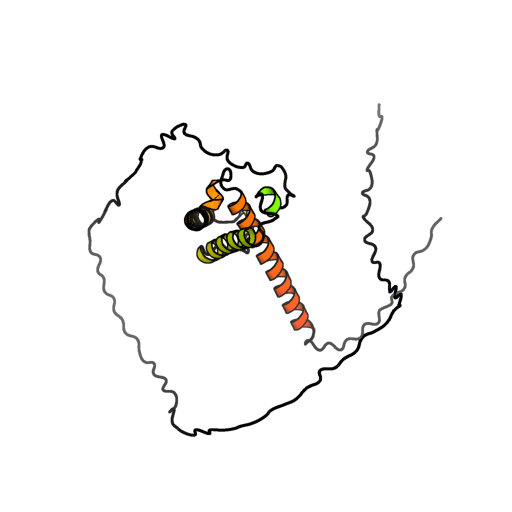AL A CA 1
ATOM 1230 C C . VAL A 1 161 ? -2.989 -9.132 8.837 1.00 98.06 161 VAL A C 1
ATOM 1232 O O . VAL A 1 161 ? -2.533 -9.018 9.974 1.00 98.06 161 VAL A O 1
ATOM 1235 N N . VAL A 1 162 ? -3.245 -8.068 8.072 1.00 98.38 162 VAL A N 1
ATOM 1236 C CA . VAL A 1 162 ? -3.031 -6.689 8.533 1.00 98.38 162 VAL A CA 1
ATOM 1237 C C . VAL A 1 162 ? -3.926 -6.370 9.728 1.00 98.38 162 VAL A C 1
ATOM 1239 O O . VAL A 1 162 ? -3.430 -5.839 10.714 1.00 98.38 162 VAL A O 1
ATOM 1242 N N . LEU A 1 163 ? -5.211 -6.732 9.688 1.00 97.69 163 LEU A N 1
ATOM 1243 C CA . LEU A 1 163 ? -6.149 -6.467 10.787 1.00 97.69 163 LEU A CA 1
ATOM 1244 C C . LEU A 1 163 ? -5.851 -7.272 12.054 1.00 97.69 163 LEU A C 1
ATOM 1246 O O . LEU A 1 163 ? -6.212 -6.841 13.151 1.00 97.69 163 LEU A O 1
ATOM 1250 N N . GLN A 1 164 ? -5.207 -8.430 11.910 1.00 97.44 164 GLN A N 1
ATOM 1251 C CA . GLN A 1 164 ? -4.719 -9.217 13.036 1.00 97.44 164 GLN A CA 1
ATOM 1252 C C . GLN A 1 164 ? -3.485 -8.575 13.686 1.00 97.44 164 GLN A C 1
ATOM 1254 O O . GLN A 1 164 ? -3.380 -8.575 14.909 1.00 97.44 164 GLN A O 1
ATOM 1259 N N . ARG A 1 165 ? -2.563 -8.030 12.881 1.00 97.69 165 ARG A N 1
ATOM 1260 C CA . ARG A 1 165 ? -1.320 -7.400 13.361 1.00 97.69 165 ARG A CA 1
ATOM 1261 C C . ARG A 1 165 ? -1.539 -5.996 13.910 1.00 97.69 165 ARG A C 1
ATOM 1263 O O . ARG A 1 165 ? -0.973 -5.649 14.936 1.00 97.69 165 ARG A O 1
ATOM 1270 N N . GLU A 1 166 ? -2.364 -5.211 13.229 1.00 97.69 166 GLU A N 1
ATOM 1271 C CA . GLU A 1 166 ? -2.600 -3.797 13.507 1.00 97.69 166 GLU A CA 1
ATOM 1272 C C . GLU A 1 166 ? -4.104 -3.541 13.690 1.00 97.69 166 GLU A C 1
ATOM 1274 O O . GLU A 1 166 ? -4.786 -3.067 12.771 1.00 97.69 166 GLU A O 1
ATOM 1279 N N . PRO A 1 167 ? -4.659 -3.809 14.891 1.00 96.75 167 PRO A N 1
ATOM 1280 C CA . PRO A 1 167 ? -6.069 -3.552 15.190 1.00 96.75 167 PRO A CA 1
ATOM 1281 C C . PRO A 1 167 ? -6.487 -2.089 14.998 1.00 96.75 167 PRO A C 1
ATOM 1283 O O . PRO A 1 167 ? -7.676 -1.807 14.871 1.00 96.75 167 PRO A O 1
ATOM 1286 N N . TYR A 1 168 ? -5.524 -1.164 14.925 1.00 96.81 168 TYR A N 1
ATOM 1287 C CA . TYR A 1 168 ? -5.735 0.256 14.655 1.00 96.81 168 TYR A CA 1
ATOM 1288 C C . 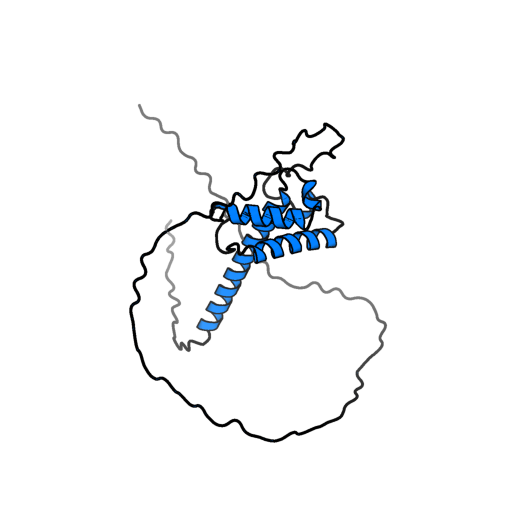TYR A 1 168 ? -6.553 0.527 13.385 1.00 96.81 168 TYR A C 1
ATOM 1290 O O . TYR A 1 168 ? -7.261 1.527 13.315 1.00 96.81 168 TYR A O 1
ATOM 1298 N N . PHE A 1 169 ? -6.500 -0.356 12.382 1.00 97.69 169 PHE A N 1
ATOM 1299 C CA . PHE A 1 169 ? -7.282 -0.186 11.154 1.00 97.69 169 PHE A CA 1
ATOM 1300 C C . PHE A 1 169 ? -8.795 -0.392 11.339 1.00 97.69 169 PHE A C 1
ATOM 1302 O O . PHE A 1 169 ? -9.566 0.069 10.501 1.00 97.69 169 PHE A O 1
ATOM 1309 N N . LYS A 1 170 ? -9.238 -1.013 12.440 1.00 96.56 170 LYS A N 1
ATOM 1310 C CA . LYS A 1 170 ? -10.661 -1.294 12.704 1.00 96.56 170 LYS A CA 1
ATOM 1311 C C . LYS A 1 170 ? -11.498 -0.047 13.004 1.00 96.56 170 LYS A C 1
ATOM 1313 O O . LYS A 1 170 ? -12.719 -0.130 13.004 1.00 96.56 170 LYS A O 1
ATOM 1318 N N . LYS A 1 171 ? -10.860 1.101 13.260 1.00 96.56 171 LYS A N 1
ATOM 1319 C CA . LYS A 1 171 ? -11.549 2.384 13.492 1.00 96.56 171 LYS A CA 1
ATOM 1320 C C . LYS A 1 171 ? -12.018 3.071 12.200 1.00 96.56 171 LYS A C 1
ATOM 1322 O O . LYS A 1 171 ? -12.717 4.077 12.261 1.00 96.56 171 LYS A O 1
ATOM 1327 N N . TYR A 1 172 ? -11.586 2.580 11.038 1.00 97.12 172 TYR A N 1
ATOM 1328 C CA . TYR A 1 172 ? -11.931 3.151 9.737 1.00 97.12 172 TYR A CA 1
ATOM 1329 C C . TYR A 1 172 ? -13.040 2.341 9.074 1.00 97.12 172 TYR A C 1
ATOM 1331 O O . TYR A 1 172 ? -13.033 1.112 9.127 1.00 97.12 172 TYR A O 1
ATOM 1339 N N . GLU A 1 173 ? -13.952 3.026 8.394 1.00 96.88 173 GLU A N 1
ATOM 1340 C CA . GLU A 1 173 ? -15.014 2.391 7.611 1.00 96.88 173 GLU A CA 1
ATOM 1341 C C . GLU A 1 173 ? -14.426 1.500 6.502 1.00 96.88 173 GLU A C 1
ATOM 1343 O O . GLU A 1 173 ? -13.489 1.899 5.803 1.00 96.88 173 GLU A O 1
ATOM 1348 N N . ASP A 1 174 ? -14.929 0.267 6.382 1.00 95.75 174 ASP A N 1
ATOM 1349 C CA . ASP A 1 174 ? -14.454 -0.766 5.443 1.00 95.75 174 ASP A CA 1
ATOM 1350 C C . ASP A 1 174 ? -12.938 -1.034 5.473 1.00 95.75 174 ASP A C 1
ATOM 1352 O O . ASP A 1 174 ? -12.365 -1.611 4.538 1.00 95.75 174 ASP A O 1
ATOM 1356 N N . GLU A 1 175 ? -12.267 -0.574 6.530 1.00 96.94 175 GLU A N 1
ATOM 1357 C CA . GLU A 1 175 ? -10.816 -0.542 6.666 1.00 96.94 175 GLU A CA 1
ATOM 1358 C C . GLU A 1 175 ? -10.128 0.038 5.413 1.00 96.94 175 GLU A C 1
ATOM 1360 O O . GLU A 1 175 ? -9.091 -0.451 4.943 1.00 96.94 175 GLU A O 1
ATOM 1365 N N . TRP A 1 176 ? -10.723 1.105 4.861 1.00 97.56 176 TRP A N 1
ATOM 1366 C CA . TRP A 1 176 ? -10.303 1.743 3.613 1.00 97.56 176 TRP A CA 1
ATOM 1367 C C . TRP A 1 176 ? -8.799 2.077 3.523 1.00 97.56 176 TRP A C 1
ATOM 1369 O O . TRP A 1 176 ? -8.249 1.936 2.419 1.00 97.56 176 TRP A O 1
ATOM 1379 N N . PRO A 1 177 ? -8.076 2.445 4.611 1.00 98.19 177 PRO A N 1
ATOM 1380 C CA . PRO A 1 177 ? -6.659 2.780 4.495 1.00 98.19 177 PRO A CA 1
ATOM 1381 C C . PRO A 1 177 ? -5.789 1.594 4.084 1.00 98.19 177 PRO A C 1
ATOM 1383 O O . PRO A 1 177 ? -4.794 1.783 3.387 1.00 98.19 177 PRO A O 1
ATOM 1386 N N . VAL A 1 178 ? -6.169 0.365 4.453 1.00 98.50 178 VAL A N 1
ATOM 1387 C CA . VAL A 1 178 ? -5.422 -0.844 4.070 1.00 98.50 178 VAL A CA 1
ATOM 1388 C C . VAL A 1 178 ? -5.385 -0.962 2.546 1.00 98.50 178 VAL A C 1
ATOM 1390 O O . VAL A 1 178 ? -4.319 -1.132 1.954 1.00 98.50 178 VAL A O 1
ATOM 1393 N N . GLY A 1 179 ? -6.534 -0.781 1.889 1.00 97.50 179 GLY A N 1
ATOM 1394 C CA . GLY A 1 179 ? -6.629 -0.816 0.431 1.00 97.50 179 GLY A CA 1
ATOM 1395 C C . GLY A 1 179 ? -5.856 0.312 -0.262 1.00 97.50 179 GLY A C 1
ATOM 1396 O O . GLY A 1 179 ? -5.307 0.098 -1.344 1.00 97.50 179 GLY A O 1
ATOM 1397 N N . GLU A 1 180 ? -5.789 1.504 0.339 1.00 97.88 180 GLU A N 1
ATOM 1398 C CA . GLU A 1 180 ? -4.970 2.612 -0.177 1.00 97.88 180 GLU A CA 1
ATOM 1399 C C . GLU A 1 180 ? -3.470 2.312 -0.056 1.00 97.88 180 GLU A C 1
ATOM 1401 O O . GLU A 1 180 ? -2.733 2.470 -1.032 1.00 97.88 180 GLU A O 1
ATOM 1406 N N . PHE A 1 181 ? -3.013 1.800 1.092 1.00 98.25 181 PHE A N 1
ATOM 1407 C CA . PHE A 1 181 ? -1.610 1.428 1.283 1.00 98.25 181 PHE A CA 1
ATOM 1408 C C . PHE A 1 181 ? -1.148 0.373 0.277 1.00 98.25 181 PHE A C 1
ATOM 1410 O O . PHE A 1 181 ? -0.075 0.530 -0.312 1.00 98.25 181 PHE A O 1
ATOM 1417 N N . ILE A 1 182 ? -1.959 -0.663 0.027 1.00 98.06 182 ILE A N 1
ATOM 1418 C CA . ILE A 1 182 ? -1.631 -1.695 -0.967 1.00 98.06 182 ILE A CA 1
ATOM 1419 C C . ILE A 1 182 ? -1.524 -1.063 -2.365 1.00 98.06 182 ILE A C 1
ATOM 1421 O O . ILE A 1 182 ? -0.537 -1.288 -3.069 1.00 98.06 182 ILE A O 1
ATOM 1425 N N . ARG A 1 183 ? -2.490 -0.219 -2.761 1.00 96.88 183 ARG A N 1
ATOM 1426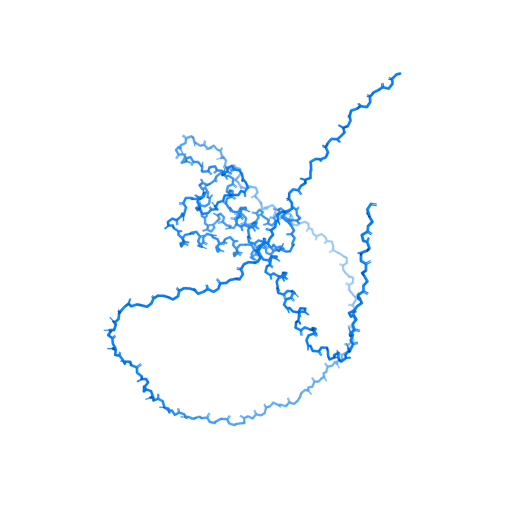 C CA . ARG A 1 183 ? -2.476 0.465 -4.068 1.00 96.88 183 ARG A CA 1
ATOM 1427 C C . ARG A 1 183 ? -1.239 1.336 -4.258 1.00 96.88 183 ARG A C 1
ATOM 1429 O O . ARG A 1 183 ? -0.588 1.245 -5.303 1.00 96.88 183 ARG A O 1
ATOM 1436 N N . VAL A 1 184 ? -0.905 2.159 -3.265 1.00 96.56 184 VAL A N 1
ATOM 1437 C CA . VAL A 1 184 ? 0.282 3.027 -3.295 1.00 96.56 184 VAL A CA 1
ATOM 1438 C C . VAL A 1 184 ? 1.557 2.192 -3.365 1.00 96.56 184 VAL A C 1
ATOM 1440 O O . VAL A 1 184 ? 2.436 2.493 -4.171 1.00 96.56 184 VAL A O 1
ATOM 1443 N N . HIS A 1 185 ? 1.655 1.122 -2.572 1.00 97.00 185 HIS A N 1
ATOM 1444 C CA . HIS A 1 185 ? 2.817 0.241 -2.592 1.00 97.00 185 HIS A CA 1
ATOM 1445 C C . HIS A 1 185 ? 3.023 -0.384 -3.976 1.00 97.00 185 HIS A C 1
ATOM 1447 O O . HIS A 1 185 ? 4.085 -0.197 -4.563 1.00 97.00 185 HIS A O 1
ATOM 1453 N N . MET A 1 186 ? 1.993 -1.016 -4.547 1.00 96.94 186 MET A N 1
ATOM 1454 C CA . MET A 1 186 ? 2.067 -1.621 -5.881 1.00 96.94 186 MET A CA 1
ATOM 1455 C C . MET A 1 186 ? 2.416 -0.594 -6.970 1.00 96.94 186 MET A C 1
ATOM 1457 O O . MET A 1 186 ? 3.232 -0.867 -7.849 1.00 96.94 186 MET A O 1
ATOM 1461 N N . LYS A 1 187 ? 1.830 0.613 -6.915 1.00 96.31 187 LYS A N 1
ATOM 1462 C CA . LYS A 1 187 ? 2.147 1.703 -7.853 1.00 96.31 187 LYS A CA 1
ATOM 1463 C C . LYS A 1 187 ? 3.626 2.088 -7.786 1.00 96.31 187 LYS A C 1
ATOM 1465 O O . LYS A 1 187 ? 4.258 2.222 -8.833 1.00 96.31 187 LYS A O 1
ATOM 1470 N N . ASN A 1 188 ? 4.164 2.251 -6.580 1.00 96.19 188 ASN A N 1
ATOM 1471 C CA . ASN A 1 188 ? 5.557 2.636 -6.378 1.00 96.19 188 ASN A CA 1
ATOM 1472 C C . ASN A 1 188 ? 6.518 1.519 -6.792 1.00 96.19 188 ASN A C 1
ATOM 1474 O O . ASN A 1 188 ? 7.512 1.810 -7.445 1.00 96.19 188 ASN A O 1
ATOM 1478 N N . THR A 1 189 ? 6.197 0.258 -6.492 1.00 96.38 189 THR A N 1
ATOM 1479 C CA . THR A 1 189 ? 7.003 -0.895 -6.917 1.00 96.38 189 THR A CA 1
ATOM 1480 C C . THR A 1 189 ? 7.119 -0.957 -8.441 1.00 96.38 189 THR A C 1
ATOM 1482 O O . THR A 1 189 ? 8.224 -1.080 -8.959 1.00 96.38 189 THR A O 1
ATOM 1485 N N . ARG A 1 190 ? 6.018 -0.770 -9.184 1.00 96.25 190 ARG A N 1
ATOM 1486 C CA . ARG A 1 190 ? 6.067 -0.711 -10.660 1.00 96.25 190 ARG A CA 1
ATOM 1487 C C . ARG A 1 190 ? 6.818 0.498 -11.198 1.00 96.25 190 ARG A C 1
ATOM 1489 O O . ARG A 1 190 ? 7.457 0.416 -12.239 1.00 96.25 190 ARG A O 1
ATOM 1496 N N . ALA A 1 191 ? 6.685 1.656 -10.552 1.00 96.44 191 ALA A N 1
ATOM 1497 C CA . ALA A 1 191 ? 7.447 2.834 -10.953 1.00 96.44 191 ALA A CA 1
ATOM 1498 C C . ALA A 1 191 ? 8.950 2.579 -10.787 1.00 96.44 191 ALA A C 1
ATOM 1500 O O . ALA A 1 191 ? 9.702 2.816 -11.722 1.00 96.44 191 ALA A O 1
ATOM 1501 N N . TYR A 1 192 ? 9.353 2.027 -9.642 1.00 96.56 192 TYR A N 1
ATOM 1502 C CA . TYR A 1 192 ? 10.740 1.689 -9.349 1.00 96.56 192 TYR A CA 1
ATOM 1503 C C . TYR A 1 192 ? 11.317 0.665 -10.332 1.00 96.56 192 TYR A C 1
ATOM 1505 O O . TYR A 1 192 ? 12.400 0.879 -10.858 1.00 96.56 192 TYR A O 1
ATOM 1513 N N . GLN A 1 193 ? 10.577 -0.398 -10.651 1.00 95.44 193 GLN A N 1
ATOM 1514 C CA . GLN A 1 193 ? 11.056 -1.399 -11.607 1.00 95.44 193 GLN A CA 1
ATOM 1515 C C . GLN A 1 193 ? 11.243 -0.838 -13.017 1.00 95.44 193 GLN A C 1
ATOM 1517 O O . GLN A 1 193 ? 12.280 -1.077 -13.618 1.00 95.44 193 GLN A O 1
ATOM 1522 N N . ARG A 1 194 ? 10.322 0.007 -13.498 1.00 95.69 194 ARG A N 1
ATOM 1523 C CA . ARG A 1 194 ? 10.505 0.706 -14.783 1.00 95.69 194 ARG A CA 1
ATOM 1524 C C . ARG A 1 194 ? 11.729 1.622 -14.796 1.00 95.69 194 ARG A C 1
ATOM 1526 O O . ARG A 1 194 ? 12.322 1.819 -15.849 1.00 95.69 194 ARG A O 1
ATOM 1533 N N . HIS A 1 195 ? 12.087 2.214 -13.655 1.00 95.69 195 HIS A N 1
ATOM 1534 C CA . HIS A 1 195 ? 13.320 2.994 -13.546 1.00 95.69 195 HIS A CA 1
ATOM 1535 C C . HIS A 1 195 ? 14.561 2.100 -13.631 1.00 95.69 195 HIS A C 1
ATOM 1537 O O . HIS A 1 195 ? 15.472 2.436 -14.376 1.00 95.69 195 HIS A O 1
ATOM 1543 N N . LEU A 1 196 ? 14.557 0.955 -12.945 1.00 95.38 196 LEU A N 1
ATOM 1544 C CA . LEU A 1 196 ? 15.668 -0.001 -12.961 1.00 95.38 196 LEU A CA 1
ATOM 1545 C C . LEU A 1 196 ? 15.878 -0.636 -14.347 1.00 95.38 196 LEU A C 1
ATOM 1547 O O . LEU A 1 196 ? 17.007 -0.788 -14.795 1.00 95.38 196 LEU A O 1
ATOM 1551 N N . GLU A 1 197 ? 14.793 -0.983 -15.043 1.00 94.50 197 GLU A N 1
ATOM 1552 C CA . GLU A 1 197 ? 14.842 -1.497 -16.422 1.00 94.50 197 GLU A CA 1
ATOM 1553 C C . GLU A 1 197 ? 15.427 -0.469 -17.391 1.00 94.50 197 GLU A C 1
ATOM 1555 O O . GLU A 1 197 ? 16.182 -0.826 -18.289 1.00 94.50 197 GLU A O 1
ATOM 1560 N N . LYS A 1 198 ? 15.088 0.809 -17.195 1.00 94.25 198 LYS A N 1
ATOM 1561 C CA . LYS A 1 198 ? 15.602 1.896 -18.020 1.00 94.25 198 LYS A CA 1
ATOM 1562 C C . LYS A 1 198 ? 17.101 2.126 -17.791 1.00 94.25 198 LYS A C 1
ATOM 1564 O O . LYS A 1 198 ? 17.825 2.265 -18.764 1.00 94.25 198 LYS A O 1
ATOM 1569 N N . GLU A 1 199 ? 17.542 2.154 -16.535 1.00 93.44 199 GLU A N 1
ATOM 1570 C CA . GLU A 1 199 ? 18.960 2.306 -16.170 1.00 93.44 199 GLU A CA 1
ATOM 1571 C C . GLU A 1 199 ? 19.801 1.169 -16.766 1.00 93.44 199 GLU A C 1
ATOM 1573 O O . GLU A 1 199 ? 20.800 1.415 -17.429 1.00 93.44 199 GLU A O 1
ATOM 1578 N N . LYS A 1 200 ? 19.312 -0.073 -16.661 1.00 93.25 200 LYS A N 1
ATOM 1579 C CA . LYS A 1 200 ? 19.982 -1.235 -17.251 1.00 93.25 200 LYS A CA 1
ATOM 1580 C C . LYS A 1 200 ? 20.105 -1.157 -18.782 1.00 93.25 200 LYS A C 1
ATOM 1582 O O . LYS A 1 200 ? 21.098 -1.619 -19.327 1.00 93.25 200 LYS A O 1
ATOM 1587 N N . ALA A 1 201 ? 19.100 -0.617 -19.472 1.00 90.81 201 ALA A N 1
ATOM 1588 C CA . ALA A 1 201 ? 19.144 -0.470 -20.927 1.00 90.81 201 ALA A CA 1
ATOM 1589 C C . ALA A 1 201 ? 20.170 0.586 -21.379 1.00 90.81 201 ALA A C 1
ATOM 1591 O O . ALA A 1 201 ? 20.804 0.402 -22.409 1.00 90.81 201 ALA A O 1
ATOM 1592 N N . GLU A 1 202 ? 20.358 1.661 -20.606 1.00 86.69 202 GLU A N 1
ATOM 1593 C CA . GLU A 1 202 ? 21.340 2.712 -20.916 1.00 86.69 202 GLU A CA 1
ATOM 1594 C C . GLU A 1 202 ? 22.790 2.203 -20.751 1.00 86.69 202 GLU A C 1
ATOM 1596 O O . GLU A 1 202 ? 23.642 2.518 -21.580 1.00 86.69 202 GLU A O 1
ATOM 1601 N N . ASP A 1 203 ? 23.058 1.345 -19.758 1.00 79.00 203 ASP A N 1
ATOM 1602 C CA . ASP A 1 203 ? 24.390 0.753 -19.535 1.00 79.00 203 ASP A CA 1
ATOM 1603 C C . ASP A 1 203 ? 24.808 -0.258 -20.626 1.00 79.00 203 ASP A C 1
ATOM 1605 O O . ASP A 1 203 ? 25.998 -0.452 -20.886 1.00 79.00 203 ASP A O 1
ATOM 1609 N N . GLU A 1 204 ? 23.845 -0.932 -21.264 1.00 75.69 204 GLU A N 1
ATOM 1610 C CA . GLU A 1 204 ? 24.119 -1.900 -22.338 1.00 75.69 204 GLU A CA 1
ATOM 1611 C C . GLU A 1 204 ? 24.457 -1.209 -23.678 1.00 75.69 204 GLU A C 1
ATOM 1613 O O . GLU A 1 204 ? 25.181 -1.790 -24.490 1.00 75.69 204 GLU A O 1
ATOM 1618 N N . ASP A 1 205 ? 24.032 0.045 -23.876 1.00 65.38 205 ASP A N 1
ATOM 1619 C CA . ASP A 1 205 ? 24.294 0.822 -25.096 1.00 65.38 205 ASP A CA 1
ATOM 1620 C C . ASP A 1 205 ? 25.660 1.553 -25.077 1.00 65.38 205 ASP A C 1
ATOM 1622 O O . ASP A 1 205 ? 26.228 1.809 -26.140 1.00 65.38 205 ASP A O 1
ATOM 1626 N N . GLU A 1 206 ? 26.259 1.839 -23.909 1.00 58.19 206 GLU A N 1
ATOM 1627 C CA . GLU A 1 206 ? 27.579 2.508 -23.818 1.00 58.19 206 GLU A CA 1
ATOM 1628 C C . GLU A 1 206 ? 28.786 1.585 -24.090 1.00 58.19 206 GLU A C 1
ATOM 1630 O O . GLU A 1 206 ? 29.887 2.074 -24.347 1.00 58.19 206 GLU A O 1
ATOM 1635 N N . ASN A 1 207 ? 28.607 0.258 -24.100 1.00 55.78 207 ASN A N 1
ATOM 1636 C CA . ASN A 1 207 ? 29.681 -0.694 -24.436 1.00 55.78 207 ASN A CA 1
ATOM 1637 C C . ASN A 1 207 ? 29.612 -1.198 -25.897 1.00 55.78 207 ASN A C 1
ATOM 1639 O O . ASN A 1 207 ? 30.401 -2.051 -26.314 1.00 55.78 207 ASN A O 1
ATOM 1643 N N . GLY A 1 208 ? 28.675 -0.663 -26.690 1.00 52.34 208 GLY A N 1
ATOM 1644 C CA . GLY A 1 208 ? 28.569 -0.861 -28.133 1.00 52.34 208 GLY A CA 1
ATOM 1645 C C . GLY A 1 208 ? 29.422 0.151 -28.893 1.00 52.34 208 GLY A C 1
ATOM 1646 O O . GLY A 1 208 ? 28.935 1.189 -29.325 1.00 52.34 208 GLY A O 1
ATOM 1647 N N . ASN A 1 209 ? 30.706 -0.158 -29.064 1.00 53.88 209 ASN A N 1
ATOM 1648 C CA . ASN A 1 209 ? 31.636 0.608 -29.890 1.00 53.88 209 ASN A CA 1
ATOM 1649 C C . ASN A 1 209 ? 31.050 0.842 -31.303 1.00 53.88 209 ASN A C 1
ATOM 1651 O O . ASN A 1 209 ? 30.907 -0.102 -32.082 1.00 53.88 209 ASN A O 1
ATOM 1655 N N . GLY A 1 210 ? 30.705 2.093 -31.617 1.00 46.06 210 GLY A N 1
ATOM 1656 C CA . GLY A 1 210 ? 30.044 2.503 -32.855 1.00 46.06 210 GLY A CA 1
ATOM 1657 C C . GLY A 1 210 ? 30.620 3.805 -33.397 1.00 46.06 210 GLY A C 1
ATOM 1658 O O . GLY A 1 210 ? 29.928 4.818 -33.458 1.00 46.06 210 GLY A O 1
ATOM 1659 N N . ASP A 1 211 ? 31.894 3.756 -33.790 1.00 51.44 211 ASP A N 1
ATOM 1660 C CA . ASP A 1 211 ? 32.466 4.620 -34.826 1.00 51.44 211 ASP A CA 1
ATOM 1661 C C . ASP A 1 211 ? 31.483 4.714 -36.008 1.00 51.44 211 ASP A C 1
ATOM 1663 O O . ASP A 1 211 ? 31.235 3.728 -36.706 1.00 51.44 211 ASP A O 1
ATOM 1667 N N . GLY A 1 212 ? 30.888 5.887 -36.227 1.00 50.38 212 GLY A N 1
ATOM 1668 C CA . GLY A 1 212 ? 29.839 6.048 -37.230 1.00 50.38 212 GLY A CA 1
ATOM 1669 C C . GLY A 1 212 ? 29.471 7.501 -37.483 1.00 50.38 212 GLY A C 1
ATOM 1670 O O . GLY A 1 212 ? 28.427 7.969 -37.041 1.00 50.38 212 GLY A O 1
ATOM 1671 N N . ASN A 1 213 ? 30.344 8.199 -38.213 1.00 52.31 213 ASN A N 1
ATOM 1672 C CA . ASN A 1 213 ? 30.073 9.459 -38.909 1.00 52.31 213 ASN A CA 1
ATOM 1673 C C . ASN A 1 213 ? 28.632 9.557 -39.442 1.00 52.31 213 ASN A C 1
ATOM 1675 O O . ASN A 1 213 ? 28.165 8.674 -40.160 1.00 52.31 213 ASN A O 1
ATOM 1679 N N . GLY A 1 214 ? 27.983 10.691 -39.182 1.00 47.06 214 GLY A N 1
ATOM 1680 C CA . GLY A 1 214 ? 26.658 11.012 -39.705 1.00 47.06 214 GLY A CA 1
ATOM 1681 C C . GLY A 1 214 ? 26.359 12.505 -39.651 1.00 47.06 214 GLY A C 1
ATOM 1682 O O . GLY A 1 214 ? 25.295 12.902 -39.187 1.00 47.06 214 GLY A O 1
ATOM 1683 N N . ASP A 1 215 ? 27.321 13.320 -40.092 1.00 49.97 215 ASP A N 1
ATOM 1684 C CA . ASP A 1 215 ? 27.109 14.712 -40.490 1.00 49.97 215 ASP A CA 1
ATOM 1685 C C . ASP A 1 215 ? 25.963 14.760 -41.515 1.00 49.97 215 ASP A C 1
ATOM 1687 O O . ASP A 1 215 ? 26.088 14.295 -42.648 1.00 49.97 215 ASP A O 1
ATOM 1691 N N . GLY A 1 216 ? 24.812 15.266 -41.085 1.00 46.47 216 GLY A N 1
ATOM 1692 C CA . GLY A 1 216 ? 23.583 15.310 -41.871 1.00 46.47 216 GLY A CA 1
ATOM 1693 C C . GLY A 1 216 ? 22.784 16.568 -41.569 1.00 46.47 216 GLY A C 1
ATOM 1694 O O . GLY A 1 216 ? 21.576 16.504 -41.357 1.00 46.47 216 GLY A O 1
ATOM 1695 N N . ASN A 1 217 ? 23.464 17.715 -41.502 1.00 46.66 217 ASN A N 1
ATOM 1696 C CA . ASN A 1 217 ? 22.836 19.030 -41.429 1.00 46.66 217 ASN A CA 1
ATOM 1697 C C . ASN A 1 217 ? 22.215 19.384 -42.798 1.00 46.66 217 ASN A C 1
ATOM 1699 O O . ASN A 1 217 ? 22.773 20.148 -43.582 1.00 46.66 217 ASN A O 1
ATOM 1703 N N . GLY A 1 218 ? 21.077 18.755 -43.104 1.00 48.00 218 GLY A N 1
ATOM 1704 C CA . GLY A 1 218 ? 20.248 19.010 -44.281 1.00 48.00 218 GLY A CA 1
ATOM 1705 C C . GLY A 1 218 ? 19.314 20.196 -44.055 1.00 48.00 218 GLY A C 1
ATOM 1706 O O . GLY A 1 218 ? 18.196 20.047 -43.573 1.00 48.00 218 GLY A O 1
ATOM 1707 N N . ASN A 1 219 ? 19.817 21.375 -44.401 1.00 54.50 219 ASN A N 1
ATOM 1708 C CA . ASN A 1 219 ? 19.087 22.621 -44.600 1.00 54.50 219 ASN A CA 1
ATOM 1709 C C . ASN A 1 219 ? 18.139 22.533 -45.815 1.00 54.50 219 ASN A C 1
ATOM 1711 O O . ASN A 1 219 ? 18.630 22.567 -46.937 1.00 54.50 219 ASN A O 1
ATOM 1715 N N . GLU A 1 220 ? 16.818 22.512 -45.604 1.00 51.22 220 GLU A N 1
ATOM 1716 C CA . GLU A 1 220 ? 15.776 22.858 -46.596 1.00 51.22 220 GLU A CA 1
ATOM 1717 C C . GLU A 1 220 ? 14.586 23.450 -45.805 1.00 51.22 220 GLU A C 1
ATOM 1719 O O . GLU A 1 220 ? 13.987 22.782 -44.970 1.00 51.22 220 GLU A O 1
ATOM 1724 N N . GLY A 1 221 ? 14.289 24.750 -45.835 1.00 50.12 221 GLY A N 1
ATOM 1725 C CA . GLY A 1 221 ? 13.821 25.488 -47.004 1.00 50.12 221 GLY A CA 1
ATOM 1726 C C . GLY A 1 221 ? 12.307 25.720 -46.886 1.00 50.12 221 GLY A C 1
ATOM 1727 O O . GLY A 1 221 ? 11.542 25.140 -47.646 1.00 50.12 221 GLY A O 1
ATOM 1728 N N . ASN A 1 222 ? 11.850 26.525 -45.913 1.00 48.56 222 ASN A N 1
ATOM 1729 C CA . ASN A 1 222 ? 10.439 26.924 -45.833 1.00 48.56 222 ASN A CA 1
ATOM 1730 C C . ASN A 1 222 ? 10.241 28.242 -46.592 1.00 48.56 222 ASN A C 1
ATOM 1732 O O . ASN A 1 222 ? 10.617 29.309 -46.111 1.00 48.56 222 ASN A O 1
ATOM 1736 N N . VAL A 1 223 ? 9.699 28.122 -47.800 1.00 57.75 223 VAL A N 1
ATOM 1737 C CA . VAL A 1 223 ? 9.349 29.218 -48.704 1.00 57.75 223 VAL A CA 1
ATOM 1738 C C . VAL A 1 223 ? 8.056 29.869 -48.208 1.00 57.75 223 VAL A C 1
ATOM 1740 O O . VAL A 1 223 ? 7.001 29.235 -48.199 1.00 57.75 223 VAL A O 1
ATOM 1743 N N . GLU A 1 224 ? 8.150 31.135 -47.799 1.00 64.25 224 GLU A N 1
ATOM 1744 C CA . GLU A 1 224 ? 7.015 32.050 -47.642 1.00 64.25 224 GLU A CA 1
ATOM 1745 C C . GLU A 1 224 ? 6.205 32.112 -48.942 1.00 64.25 224 GLU A C 1
ATOM 1747 O O . GLU A 1 224 ? 6.758 32.310 -50.026 1.00 64.25 224 GLU A O 1
ATOM 1752 N N . ARG A 1 225 ? 4.882 31.965 -48.835 1.00 50.31 225 ARG A N 1
ATOM 1753 C CA . ARG A 1 225 ? 3.955 32.326 -49.906 1.00 50.31 225 ARG A CA 1
ATOM 1754 C C . ARG A 1 225 ? 2.876 33.228 -49.323 1.00 50.31 225 ARG A C 1
ATOM 1756 O O . ARG A 1 225 ? 2.130 32.798 -48.442 1.00 50.31 225 ARG A O 1
ATOM 1763 N N . GLU A 1 226 ? 2.906 34.466 -49.805 1.00 61.12 226 GLU A N 1
ATOM 1764 C CA . GLU A 1 226 ? 1.911 35.534 -49.645 1.00 61.12 226 GLU A CA 1
ATOM 1765 C C . GLU A 1 226 ? 0.526 35.140 -50.179 1.00 61.12 226 GLU A C 1
ATOM 1767 O O . GLU A 1 226 ? 0.457 34.319 -51.130 1.00 61.12 226 GLU A O 1
#